Protein AF-A0A151S104-F1 (afdb_monomer)

Secondary structure (DSSP, 8-state):
-PPPTT----STT------S--TTSTTHHHHHHHHHHHHHHHTTPEEPSS-TTEEEEE-SS-EEEEEEETTEEEEEES-HHHHHHHHHHHHHHH-PPP--S-SEETTEEEEE-SSEEEEE-HHHHHHHHHHTT-TTSPPPSSSS-TT----TTSSPBPS-HHHHHHHHHHHHHHTTT-GGGHHHHHHHGGGSSS-BHHHHHHHHHHHHHHHH-TT-EEEEESS------------

Mean predicted aligned error: 7.53 Å

Radius of gyration: 24.06 Å; Cα contacts (8 Å, |Δi|>4): 252; chains: 1; bounding box: 68×44×60 Å

Foldseek 3Di:
DDDPPPDDDDDPPDDDDDPDDDPPDPCNLVVVLVVVVVLLVVLVWDQDPVDNQKTWDDDPPKIWIWGDDRLDIDIDMPDVVSVVVVVVSCCVVPVDDDPDDDQDDPQWGWDDDPWWIWIANLVLLCVLCVVVVNNPPAADQALADPVDDDDLPPAAWDPCLPVLVVLLVSVVVRCQFVVRCVVVSVVLVVCSVTDGPSSVVSSVNNSSNCSVPSRRGDMGTPDDPPDDDDDDDDD

InterPro domains:
  IPR013103 Reverse transcriptase, RNA-dependent DNA polymerase [PF07727] (11-144)
  IPR043502 DNA/RNA polymerase superfamily [SSF56672] (10-229)

Sequence (235 aa):
MALPQGLLTFKPNQVCLLKKTLYGLKQASRQWFNTISHALQVLGYSQSQADNTLYTKKTEKSFTTLLLYVDDVLLIGNDIFEINKVKQSLHAQFHIKDLGEAKFFLGLEITRSCKHIVVNQRKYSLKLLSDSGLLYCKAATTPMDNSVRLGATTSKPLSDINSYRRLIGRLLYLTTTRLDIAFVVNQLSQFLSAPTNQHQAAVHNVLRYIKGSPRCGLFYPSSNTHKLTTYNDSN

pLDDT: mean 89.62, std 10.07, range [40.28, 97.69]

Organism: Cajanus cajan (NCBI:txid3821)

Nearest PDB structures (foldseek):
  8xgc-assembly1_M  TM=3.136E-01  e=2.927E-01  Saccharomyces cerevisiae
  4cj2-assembly2_D  TM=4.143E-01  e=4.753E+00  Sulfolobus acidocaldarius
  3p0c-assembly3_A  TM=3.663E-01  e=3.378E+00  Homo sapiens

Solvent-accessible surface area (backbone atoms only — not comparable to full-atom values): 14422 Å² total; per-residue (Å²): 135,81,76,61,93,93,64,88,79,94,61,90,94,73,80,86,84,83,90,67,83,48,89,90,44,93,59,26,66,59,52,50,50,53,53,53,52,49,55,40,42,74,76,60,33,44,71,38,92,91,40,84,46,33,30,40,35,74,59,98,89,37,45,40,36,37,40,51,54,94,91,48,74,50,80,50,61,80,39,69,66,60,52,51,52,48,51,53,54,47,29,76,76,67,65,60,81,86,81,74,78,75,45,67,58,99,81,34,37,40,49,78,56,96,61,31,39,36,39,19,37,34,72,56,44,51,48,54,27,48,80,68,75,43,69,84,55,77,57,36,94,51,54,67,64,91,85,64,80,90,57,89,81,79,48,60,72,43,86,61,49,65,63,53,47,52,51,49,56,55,50,60,64,45,32,78,35,33,63,92,47,38,66,62,53,57,58,55,59,71,38,60,89,67,37,24,51,59,55,53,53,47,52,51,35,34,50,23,21,43,61,63,46,42,68,56,41,42,78,45,58,67,77,71,90,83,70,89,83,83,87,85,81,90,128

Structure (mmCIF, N/CA/C/O backbone):
data_AF-A0A151S104-F1
#
_entry.id   AF-A0A151S104-F1
#
loop_
_atom_site.group_PDB
_atom_site.id
_atom_site.type_symbol
_atom_site.label_atom_id
_atom_site.label_alt_id
_atom_site.label_comp_id
_atom_site.label_asym_id
_atom_site.label_entity_id
_atom_site.label_seq_id
_atom_site.pdbx_PDB_ins_code
_atom_site.Cartn_x
_atom_site.Cartn_y
_atom_site.Cartn_z
_atom_site.occupancy
_atom_site.B_iso_or_equiv
_atom_site.auth_seq_id
_atom_site.auth_comp_id
_atom_site.auth_asym_id
_atom_site.auth_atom_id
_atom_site.pdbx_PDB_model_num
ATOM 1 N N . MET A 1 1 ? -33.069 -13.537 -13.032 1.00 56.81 1 MET A N 1
ATOM 2 C CA . MET A 1 1 ? -32.563 -13.610 -11.643 1.00 56.81 1 MET A CA 1
ATOM 3 C C . MET A 1 1 ? -32.710 -15.046 -11.185 1.00 56.81 1 MET A C 1
ATOM 5 O O . MET A 1 1 ? -33.821 -15.552 -11.235 1.00 56.81 1 MET A O 1
ATOM 9 N N . ALA A 1 2 ? -31.614 -15.710 -10.829 1.00 59.91 2 ALA A N 1
ATOM 10 C CA . ALA A 1 2 ? -31.675 -17.027 -10.201 1.00 59.91 2 ALA A CA 1
ATOM 11 C C . ALA A 1 2 ? -31.915 -16.859 -8.693 1.00 59.91 2 ALA A C 1
ATOM 13 O O . ALA A 1 2 ? -31.495 -15.855 -8.112 1.00 59.91 2 ALA A O 1
ATOM 14 N N . LEU A 1 3 ? -32.607 -17.815 -8.076 1.00 65.31 3 LEU A N 1
ATOM 15 C CA . LEU A 1 3 ? -32.799 -17.830 -6.628 1.00 65.31 3 LEU A CA 1
ATOM 16 C C . LEU A 1 3 ? -31.445 -18.010 -5.918 1.00 65.31 3 LEU A C 1
ATOM 18 O O . LEU A 1 3 ? -30.593 -18.746 -6.424 1.00 65.31 3 LEU A O 1
ATOM 22 N N . PRO A 1 4 ? -31.229 -17.361 -4.759 1.00 67.94 4 PRO A N 1
ATOM 23 C CA . PRO A 1 4 ? -30.034 -17.582 -3.956 1.00 67.94 4 PRO A CA 1
ATOM 24 C C . PRO A 1 4 ? -29.871 -19.059 -3.587 1.00 67.94 4 PRO A C 1
ATOM 26 O O . PRO A 1 4 ? -30.850 -19.764 -3.330 1.00 67.94 4 PRO A O 1
ATOM 29 N N . GLN A 1 5 ? -28.623 -19.518 -3.520 1.00 66.00 5 GLN A N 1
ATOM 30 C CA . GLN A 1 5 ? -28.293 -20.876 -3.092 1.00 66.00 5 GLN A CA 1
ATOM 31 C C . GLN A 1 5 ? -28.880 -21.139 -1.692 1.00 66.00 5 GLN A C 1
ATOM 33 O O . GLN A 1 5 ? -28.686 -20.339 -0.779 1.00 66.00 5 GLN A O 1
ATOM 38 N N . GLY A 1 6 ? -29.636 -22.232 -1.538 1.00 69.62 6 GLY A N 1
ATOM 39 C CA . GLY A 1 6 ? -30.334 -22.583 -0.290 1.00 69.62 6 GLY A CA 1
ATOM 40 C C . GLY A 1 6 ? -31.821 -22.200 -0.227 1.00 69.62 6 GLY A C 1
ATOM 41 O O . GLY A 1 6 ? -32.512 -22.644 0.685 1.00 69.62 6 GLY A O 1
ATOM 42 N N . LEU A 1 7 ? -32.349 -21.442 -1.197 1.00 70.56 7 LEU A N 1
ATOM 43 C CA . LEU A 1 7 ? -33.787 -21.170 -1.327 1.00 70.56 7 LEU A CA 1
ATOM 44 C C . LEU A 1 7 ? -34.446 -22.173 -2.285 1.00 70.56 7 LEU A C 1
ATOM 46 O O . LEU A 1 7 ? -34.356 -22.043 -3.504 1.00 70.56 7 LEU A O 1
ATOM 50 N N . LEU A 1 8 ? -35.151 -23.159 -1.728 1.00 68.44 8 LEU A N 1
ATOM 51 C CA . LEU A 1 8 ? -36.047 -24.044 -2.475 1.00 68.44 8 LEU A CA 1
ATOM 52 C C . LEU A 1 8 ? -37.427 -23.377 -2.544 1.00 68.44 8 LEU A C 1
ATOM 54 O O . LEU A 1 8 ? -38.142 -23.350 -1.545 1.00 68.44 8 LEU A O 1
ATOM 58 N N . THR A 1 9 ? -37.822 -22.815 -3.688 1.00 65.38 9 THR A N 1
ATOM 59 C CA . THR A 1 9 ? -39.224 -22.401 -3.883 1.00 65.38 9 THR A CA 1
ATOM 60 C C . THR A 1 9 ? -39.888 -23.250 -4.957 1.00 65.38 9 THR A C 1
ATOM 62 O O . THR A 1 9 ? -39.352 -23.467 -6.038 1.00 65.38 9 THR A O 1
ATOM 65 N N . PHE A 1 10 ? -41.057 -23.774 -4.586 1.00 64.19 10 PHE A N 1
ATOM 66 C CA . PHE A 1 10 ? -41.766 -24.886 -5.222 1.00 64.19 10 PHE A CA 1
ATOM 67 C C . PHE A 1 10 ? -42.992 -24.442 -6.045 1.00 64.19 10 PHE A C 1
ATOM 69 O O . PHE A 1 10 ? -43.861 -25.262 -6.334 1.00 64.19 10 PHE A O 1
ATOM 76 N N . LYS A 1 11 ? -43.125 -23.155 -6.406 1.00 70.88 11 LYS A N 1
ATOM 77 C CA . LYS A 1 11 ? -44.285 -22.664 -7.177 1.00 70.88 11 LYS A CA 1
ATOM 78 C C . LYS A 1 11 ? -43.875 -21.719 -8.316 1.00 70.88 11 LYS A C 1
ATOM 80 O O . LYS A 1 11 ? -43.095 -20.797 -8.070 1.00 70.88 11 LYS A O 1
ATOM 85 N N . PRO A 1 12 ? -44.402 -21.910 -9.541 1.00 75.50 12 PRO A N 1
ATOM 86 C CA . PRO A 1 12 ? -44.146 -21.005 -10.660 1.00 75.50 12 PRO A CA 1
ATOM 87 C C . PRO A 1 12 ? -44.701 -19.595 -10.381 1.00 75.50 12 PRO A C 1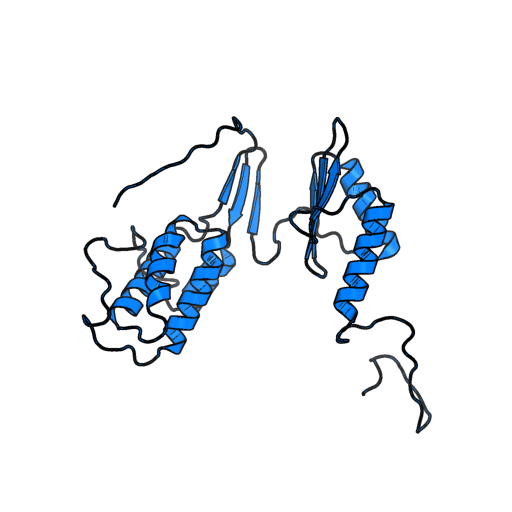
ATOM 89 O O . PRO A 1 12 ? -45.669 -19.439 -9.638 1.00 75.50 12 PRO A O 1
ATOM 92 N N . ASN A 1 13 ? -44.087 -18.573 -10.990 1.00 79.62 13 ASN A N 1
ATOM 93 C CA . ASN A 1 13 ? -44.473 -17.150 -10.913 1.00 79.62 13 ASN A CA 1
ATOM 94 C C . ASN A 1 13 ? -44.338 -16.459 -9.541 1.00 79.62 13 ASN A C 1
ATOM 96 O O . ASN A 1 13 ? -45.017 -15.468 -9.277 1.00 79.62 13 ASN A O 1
ATOM 100 N N . GLN A 1 14 ? -43.441 -16.923 -8.671 1.00 76.75 14 GLN A N 1
ATOM 101 C CA . GLN A 1 14 ? -43.095 -16.190 -7.450 1.00 76.75 14 GLN A CA 1
ATOM 102 C C . GLN A 1 14 ? -41.905 -15.248 -7.662 1.00 76.75 14 GLN A C 1
ATOM 104 O O . GLN A 1 14 ? -40.976 -15.546 -8.411 1.00 76.75 14 GLN A O 1
ATOM 109 N N . VAL A 1 15 ? -41.919 -14.117 -6.956 1.00 75.94 15 VAL A N 1
ATOM 110 C CA . VAL A 1 15 ? -40.796 -13.175 -6.872 1.00 75.94 15 VAL A CA 1
ATOM 111 C C . VAL A 1 15 ? -40.424 -12.956 -5.409 1.00 75.94 15 VAL A C 1
ATOM 113 O O . VAL A 1 15 ? -41.294 -12.869 -4.542 1.00 75.94 15 VAL A O 1
ATOM 116 N N . CYS A 1 16 ? -39.128 -12.873 -5.111 1.00 77.12 16 CYS A N 1
ATOM 117 C CA . CYS A 1 16 ? -38.655 -12.591 -3.758 1.00 77.12 16 CYS A CA 1
ATOM 118 C C . CYS A 1 16 ? -38.569 -11.078 -3.530 1.00 77.12 16 CYS A C 1
ATOM 120 O O . CYS A 1 16 ? -37.846 -10.381 -4.242 1.00 77.12 16 CYS A O 1
ATOM 122 N N . LEU A 1 17 ? -39.256 -10.573 -2.501 1.00 81.75 17 LEU A N 1
ATOM 123 C CA . LEU A 1 17 ? -39.067 -9.200 -2.040 1.00 81.75 17 LEU A CA 1
ATOM 124 C C . LEU A 1 17 ? -37.792 -9.111 -1.206 1.00 81.75 17 LEU A C 1
ATOM 126 O O . LEU A 1 17 ? -37.676 -9.726 -0.143 1.00 81.75 17 LEU A O 1
ATOM 130 N N . LEU A 1 18 ? -36.860 -8.285 -1.658 1.00 82.69 18 LEU A N 1
ATOM 131 C CA . LEU A 1 18 ? -35.619 -8.077 -0.947 1.00 82.69 18 LEU A CA 1
ATOM 132 C C . LEU A 1 18 ? -35.804 -7.136 0.252 1.00 82.69 18 LEU A C 1
ATOM 134 O O . LEU A 1 18 ? -36.106 -5.959 0.078 1.00 82.69 18 LEU A O 1
ATOM 138 N N . LYS A 1 19 ? -35.606 -7.649 1.474 1.00 85.25 19 LYS A N 1
ATOM 139 C CA . LYS A 1 19 ? -35.753 -6.872 2.723 1.00 85.25 19 LYS A CA 1
ATOM 140 C C . LYS A 1 19 ? -34.467 -6.189 3.199 1.00 85.25 19 LYS A C 1
ATOM 142 O O . LYS A 1 19 ? -34.543 -5.208 3.930 1.00 85.25 19 LYS A O 1
ATOM 147 N N . LYS A 1 20 ? -33.299 -6.710 2.815 1.00 81.94 20 LYS A N 1
ATOM 148 C CA . LYS A 1 20 ? -31.972 -6.174 3.156 1.00 81.94 20 LYS A CA 1
ATOM 149 C C . LYS A 1 20 ? -31.083 -6.192 1.923 1.00 81.94 20 LYS A C 1
ATOM 151 O O . LYS A 1 20 ? -31.252 -7.042 1.056 1.00 81.94 20 LYS A O 1
ATOM 156 N N . THR A 1 21 ? -30.136 -5.269 1.844 1.00 83.88 21 THR A N 1
ATOM 157 C CA . THR A 1 21 ? -29.188 -5.198 0.731 1.00 83.88 21 THR A CA 1
ATOM 158 C C . THR A 1 21 ? -28.349 -6.473 0.650 1.00 83.88 21 THR A C 1
ATOM 160 O O . THR A 1 21 ? -27.852 -6.952 1.665 1.00 83.88 21 THR A O 1
ATOM 163 N N . LEU A 1 22 ? -28.190 -7.015 -0.557 1.00 83.38 22 LEU A N 1
ATOM 164 C CA . LEU A 1 22 ? -27.356 -8.184 -0.839 1.00 83.38 22 LEU A CA 1
ATOM 165 C C . LEU A 1 22 ? -26.128 -7.784 -1.642 1.00 83.38 22 LEU A C 1
ATOM 167 O O . LEU A 1 22 ? -26.144 -6.783 -2.362 1.00 83.38 22 LEU A O 1
ATOM 171 N N . TYR A 1 23 ? -25.093 -8.614 -1.561 1.00 79.12 23 TYR A N 1
ATOM 172 C CA . TYR A 1 23 ? -23.908 -8.475 -2.393 1.00 79.12 23 TYR A CA 1
ATOM 173 C C . TYR A 1 23 ? -24.270 -8.451 -3.888 1.00 79.12 23 TYR A C 1
ATOM 175 O O . TYR A 1 23 ? -25.207 -9.119 -4.327 1.00 79.12 23 TYR A O 1
ATOM 183 N N . GLY A 1 24 ? -23.537 -7.658 -4.670 1.00 83.19 24 GLY A N 1
ATOM 184 C CA . GLY A 1 24 ? -23.759 -7.500 -6.112 1.00 83.19 24 GLY A CA 1
ATOM 185 C C . GLY A 1 24 ? -24.810 -6.456 -6.503 1.00 83.19 24 GLY A C 1
ATOM 186 O O . GLY A 1 24 ? -24.884 -6.081 -7.672 1.00 83.19 24 GLY A O 1
ATOM 187 N N . LEU A 1 25 ? -25.590 -5.918 -5.558 1.00 87.62 25 LEU A N 1
ATOM 188 C CA . LEU A 1 25 ? -26.435 -4.758 -5.845 1.00 87.62 25 LEU A CA 1
ATOM 189 C C . LEU A 1 25 ? -25.595 -3.483 -5.913 1.00 87.62 25 LEU A C 1
ATOM 191 O O . LEU A 1 25 ? -24.719 -3.263 -5.077 1.00 87.62 25 LEU A O 1
ATOM 195 N N . LYS A 1 26 ? -25.944 -2.582 -6.837 1.00 86.81 26 LYS A N 1
ATOM 196 C CA . LYS A 1 26 ? -25.277 -1.279 -7.006 1.00 86.81 26 LYS A CA 1
ATOM 197 C C . LYS A 1 26 ? -25.211 -0.470 -5.702 1.00 86.81 26 LYS A C 1
ATOM 199 O O . LYS A 1 26 ? -24.244 0.245 -5.468 1.00 86.81 26 LYS A O 1
ATOM 204 N N . GLN A 1 27 ? -26.233 -0.576 -4.857 1.00 88.50 27 GLN A N 1
ATOM 205 C CA . GLN A 1 27 ? -26.338 0.141 -3.586 1.00 88.50 27 GLN A CA 1
ATOM 206 C C . GLN A 1 27 ? -25.737 -0.604 -2.383 1.00 88.50 27 GLN A C 1
ATOM 208 O O . GLN A 1 27 ? -25.682 -0.029 -1.298 1.00 88.50 27 GLN A O 1
ATOM 213 N N . ALA A 1 28 ? -25.309 -1.862 -2.538 1.00 89.94 28 ALA A N 1
ATOM 214 C CA . ALA A 1 28 ? -24.881 -2.707 -1.422 1.00 89.94 28 ALA A CA 1
ATOM 215 C C . ALA A 1 28 ? -23.693 -2.125 -0.661 1.00 89.94 28 ALA A C 1
ATOM 217 O O . ALA A 1 28 ? -23.769 -1.972 0.554 1.00 89.94 28 ALA A O 1
ATOM 218 N N . SER A 1 29 ? -22.644 -1.729 -1.380 1.00 89.25 29 SER A N 1
ATOM 219 C CA . SER A 1 29 ? -21.432 -1.151 -0.795 1.00 89.25 29 SER A CA 1
ATOM 220 C C . SER A 1 29 ? -21.717 0.139 -0.026 1.00 89.25 29 SER A C 1
ATOM 222 O O . SER A 1 29 ? -21.219 0.323 1.079 1.00 89.25 29 SER A O 1
ATOM 224 N N . ARG A 1 30 ? -22.575 1.011 -0.570 1.00 91.00 30 ARG A N 1
ATOM 225 C CA . ARG A 1 30 ? -22.975 2.258 0.097 1.00 91.00 30 ARG A CA 1
ATOM 226 C C . ARG A 1 30 ? -23.775 1.993 1.367 1.00 91.00 30 ARG A C 1
ATOM 228 O O . ARG A 1 30 ? -23.552 2.658 2.371 1.00 91.00 30 ARG A O 1
ATOM 235 N N . GLN A 1 31 ? -24.710 1.044 1.324 1.00 92.19 31 GLN A N 1
ATOM 236 C CA . GLN A 1 31 ? -25.490 0.688 2.507 1.00 92.19 31 GLN A CA 1
ATOM 237 C C . GLN A 1 31 ? -24.614 0.039 3.575 1.00 92.19 31 GLN A C 1
ATOM 239 O O . GLN A 1 31 ? -24.753 0.377 4.746 1.00 92.19 31 GLN A O 1
ATOM 244 N N . TRP A 1 32 ? -23.678 -0.825 3.178 1.00 91.94 32 TRP A N 1
ATOM 245 C CA . TRP A 1 32 ? -22.685 -1.387 4.088 1.00 91.94 32 TRP A CA 1
ATOM 246 C C . TRP A 1 32 ? -21.870 -0.285 4.762 1.00 91.94 32 TRP A C 1
ATOM 248 O O . TRP A 1 32 ? -21.884 -0.200 5.987 1.00 91.94 32 TRP A O 1
ATOM 258 N N . PHE A 1 33 ? -21.271 0.612 3.971 1.00 93.19 33 PHE A N 1
ATOM 259 C CA . PHE A 1 33 ? -20.505 1.749 4.474 1.00 93.19 33 PHE A CA 1
ATOM 260 C C . PHE A 1 33 ? -21.320 2.580 5.470 1.00 93.19 33 PHE A C 1
ATOM 262 O O . PHE A 1 33 ? -20.914 2.723 6.614 1.00 93.19 33 PHE A O 1
ATOM 269 N N . ASN A 1 34 ? -22.522 3.030 5.100 1.00 93.38 34 ASN A N 1
ATOM 270 C CA . ASN A 1 34 ? -23.380 3.801 6.005 1.00 93.38 34 ASN A CA 1
ATOM 271 C C . ASN A 1 34 ? -23.688 3.053 7.315 1.00 93.38 34 ASN A C 1
ATOM 273 O O . ASN A 1 34 ? -23.711 3.665 8.381 1.00 93.38 34 ASN A O 1
ATOM 277 N N . THR A 1 35 ? -23.921 1.739 7.238 1.00 94.12 35 THR A N 1
ATOM 278 C CA . THR A 1 35 ? -24.244 0.903 8.404 1.00 94.12 35 THR A CA 1
ATOM 279 C C . THR A 1 35 ? -23.069 0.840 9.378 1.00 94.12 35 THR A C 1
ATOM 281 O O . THR A 1 35 ? -23.241 1.110 10.567 1.00 94.12 35 THR A O 1
ATOM 284 N N . ILE A 1 36 ? -21.867 0.521 8.889 1.00 94.69 36 ILE A N 1
ATOM 285 C CA . ILE A 1 36 ? -20.677 0.430 9.742 1.00 94.69 36 ILE A CA 1
ATOM 286 C C . ILE A 1 36 ? -20.234 1.811 10.234 1.00 94.69 36 ILE A C 1
ATOM 288 O O . ILE A 1 36 ? -19.903 1.958 11.408 1.00 94.69 36 ILE A O 1
ATOM 292 N N . SER A 1 37 ? -20.319 2.848 9.397 1.00 95.06 37 SER A N 1
ATOM 293 C CA . SER A 1 37 ? -20.049 4.234 9.786 1.00 95.06 37 SER A CA 1
ATOM 294 C C . SER A 1 37 ? -20.940 4.677 10.941 1.00 95.06 37 SER A C 1
ATOM 296 O O . SER A 1 37 ? -20.448 5.262 11.904 1.00 95.06 37 SER A O 1
ATOM 298 N N . HIS A 1 38 ? -22.237 4.365 10.881 1.00 95.31 38 HIS A N 1
ATOM 299 C CA . HIS A 1 38 ? -23.165 4.679 11.962 1.00 95.31 38 HIS A CA 1
ATOM 300 C C . HIS A 1 38 ? -22.810 3.931 13.253 1.00 95.31 38 HIS A C 1
ATOM 302 O O . HIS A 1 38 ? -22.754 4.541 14.319 1.00 95.31 38 HIS A O 1
ATOM 308 N N . ALA A 1 39 ? -22.489 2.636 13.169 1.00 95.75 39 ALA A N 1
ATOM 309 C CA . ALA A 1 39 ? -22.048 1.862 14.330 1.00 95.75 39 ALA A CA 1
ATOM 310 C C . ALA A 1 39 ? -20.785 2.455 14.982 1.00 95.75 39 ALA A C 1
ATOM 312 O O . ALA A 1 39 ? -20.702 2.546 16.206 1.00 95.75 39 ALA A O 1
ATOM 313 N N . LEU A 1 40 ? -19.821 2.917 14.180 1.00 96.12 40 LEU A N 1
ATOM 314 C CA . LEU A 1 40 ? -18.610 3.576 14.676 1.00 96.12 40 LEU A CA 1
ATOM 315 C C . LEU A 1 40 ? -18.912 4.919 15.352 1.00 96.12 40 LEU A C 1
ATOM 317 O O . LEU A 1 40 ? -18.366 5.197 16.421 1.00 96.12 40 LEU A O 1
ATOM 321 N N . GLN A 1 41 ? -19.815 5.720 14.785 1.00 95.50 41 GLN A N 1
ATOM 322 C CA . GLN A 1 41 ? -20.265 6.973 15.397 1.00 95.50 41 GLN A CA 1
ATOM 323 C C . GLN A 1 41 ? -20.931 6.733 16.757 1.00 95.50 41 GLN A C 1
ATOM 325 O O . GLN A 1 41 ? -20.617 7.427 17.721 1.00 95.50 41 GLN A O 1
ATOM 330 N N . VAL A 1 42 ? -21.775 5.702 16.870 1.00 95.88 42 VAL A N 1
ATOM 331 C CA . VAL A 1 42 ? -22.388 5.289 18.147 1.00 95.88 42 VAL A CA 1
ATOM 332 C C . VAL A 1 42 ? -21.329 4.861 19.172 1.00 95.88 42 VAL A C 1
ATOM 334 O O . VAL A 1 42 ? -21.475 5.131 20.362 1.00 95.88 42 VAL A O 1
ATOM 337 N N . LEU A 1 43 ? -20.221 4.257 18.731 1.00 94.81 43 LEU A N 1
ATOM 338 C CA . LEU A 1 43 ? -19.074 3.915 19.585 1.00 94.81 43 LEU A CA 1
ATOM 339 C C . LEU A 1 43 ? -18.196 5.128 19.964 1.00 94.81 43 LEU A C 1
ATOM 341 O O . LEU A 1 43 ? -17.212 4.975 20.702 1.00 94.81 43 LEU A O 1
ATOM 345 N N . GLY A 1 44 ? -18.546 6.327 19.493 1.00 95.69 44 GLY A N 1
ATOM 346 C CA . GLY A 1 44 ? -17.851 7.580 19.780 1.00 95.69 44 GLY A CA 1
ATOM 347 C C . GLY A 1 44 ? -16.658 7.854 18.867 1.00 95.69 44 GLY A C 1
ATOM 348 O O . GLY A 1 44 ? -15.763 8.598 19.262 1.00 95.69 44 GLY A O 1
ATOM 349 N N . TYR A 1 45 ? -16.600 7.237 17.684 1.00 96.81 45 TYR A N 1
ATOM 350 C CA . TYR A 1 45 ? -15.610 7.579 16.664 1.00 96.81 45 TYR A CA 1
ATOM 351 C C . TYR A 1 45 ? -16.102 8.726 15.784 1.00 96.81 45 TYR A C 1
ATOM 353 O O . TYR A 1 45 ? -17.234 8.728 15.301 1.00 96.81 45 TYR A O 1
ATOM 361 N N . SER A 1 46 ? -15.198 9.653 15.494 1.00 96.56 46 SER A N 1
ATOM 362 C CA . SER A 1 46 ? -15.425 10.762 14.576 1.00 96.56 46 SER A CA 1
ATOM 363 C C . SER A 1 46 ? -14.791 10.462 13.226 1.00 96.56 46 SER A C 1
ATOM 365 O O . SER A 1 46 ? -13.616 10.091 13.149 1.00 96.56 46 SER A O 1
ATOM 367 N N . GLN A 1 47 ? -15.563 10.642 12.157 1.00 96.56 47 GLN A N 1
ATOM 368 C CA . GLN A 1 47 ? -15.063 10.542 10.789 1.00 96.56 47 GLN A CA 1
ATOM 369 C C . GLN A 1 47 ? -14.092 11.695 10.498 1.00 96.56 47 GLN A C 1
ATOM 371 O O . GLN A 1 47 ? -14.357 12.845 10.857 1.00 96.56 47 GLN A O 1
ATOM 376 N N . SER A 1 48 ? -12.964 11.389 9.864 1.00 95.00 48 SER A N 1
ATOM 377 C CA . SER A 1 48 ? -11.981 12.383 9.441 1.00 95.00 48 SER A CA 1
ATOM 378 C C . SER A 1 48 ? -12.516 13.215 8.276 1.00 95.00 48 SER A C 1
ATOM 380 O O . SER A 1 48 ? -13.149 12.693 7.365 1.00 95.00 48 SER A O 1
ATOM 382 N N . GLN A 1 49 ? -12.204 14.513 8.278 1.00 92.25 49 GLN A N 1
ATOM 383 C CA . GLN A 1 49 ? -12.528 15.420 7.169 1.00 92.25 49 GLN A CA 1
ATOM 384 C C . GLN A 1 49 ? -11.588 15.239 5.969 1.00 92.25 49 GLN A C 1
ATOM 386 O O . GLN A 1 49 ? -11.942 15.574 4.844 1.00 92.25 49 GLN A O 1
ATOM 391 N N . ALA A 1 50 ? -10.380 14.721 6.209 1.00 92.75 50 ALA A N 1
ATOM 392 C CA . ALA A 1 50 ? -9.392 14.490 5.159 1.00 92.75 50 ALA A CA 1
ATOM 393 C C . ALA A 1 50 ? -9.616 13.159 4.423 1.00 92.75 50 ALA A C 1
ATOM 395 O O . ALA A 1 50 ? -9.204 13.016 3.276 1.00 92.75 50 ALA A O 1
ATOM 396 N N . ASP A 1 51 ? -10.250 12.188 5.086 1.00 92.44 51 ASP A N 1
ATOM 397 C CA . ASP A 1 51 ? -10.515 10.865 4.527 1.00 92.44 51 ASP A CA 1
ATOM 398 C C . ASP A 1 51 ? -11.791 10.277 5.142 1.00 92.44 51 ASP A C 1
ATOM 400 O O . ASP A 1 51 ? -11.838 9.946 6.327 1.00 92.44 51 ASP A O 1
ATOM 404 N N . ASN A 1 52 ? -12.819 10.098 4.313 1.00 92.50 52 ASN A N 1
ATOM 405 C CA . ASN A 1 52 ? -14.117 9.573 4.738 1.00 92.50 52 ASN A CA 1
ATOM 406 C C . ASN A 1 52 ? -14.050 8.121 5.241 1.00 92.50 52 ASN A C 1
ATOM 408 O O . ASN A 1 52 ? -14.979 7.655 5.896 1.00 92.50 52 ASN A O 1
ATOM 412 N N . THR A 1 53 ? -12.988 7.385 4.935 1.00 94.44 53 THR A N 1
ATOM 413 C CA . THR A 1 53 ? -12.789 6.012 5.409 1.00 94.44 53 THR A CA 1
ATOM 414 C C . THR A 1 53 ? -12.042 5.928 6.735 1.00 94.44 53 THR A C 1
ATOM 416 O O . THR A 1 53 ? -11.960 4.854 7.337 1.00 94.44 53 THR A O 1
ATOM 419 N N . LEU A 1 54 ? -11.515 7.056 7.209 1.00 96.75 54 LEU A N 1
ATOM 420 C CA . LEU A 1 54 ? -10.736 7.150 8.428 1.00 96.75 54 LEU A CA 1
ATOM 421 C C . LEU A 1 54 ? -11.613 7.635 9.583 1.00 96.75 54 LEU A C 1
ATOM 423 O O . LEU A 1 54 ? -12.226 8.700 9.530 1.00 96.75 54 LEU A O 1
ATOM 427 N N . TYR A 1 55 ? -11.610 6.874 10.666 1.00 97.50 55 TYR A N 1
ATOM 428 C CA . TYR A 1 55 ? -12.327 7.167 11.896 1.00 97.50 55 TYR A CA 1
ATOM 429 C C . TYR A 1 55 ? -11.336 7.296 13.038 1.00 97.50 55 TYR A C 1
ATOM 431 O O . TYR A 1 55 ? -10.444 6.466 13.194 1.00 97.50 55 TYR A O 1
ATOM 439 N N . THR A 1 56 ? -11.502 8.319 13.866 1.00 97.06 56 THR A N 1
ATOM 440 C CA . THR A 1 56 ? -10.603 8.590 14.987 1.00 97.06 56 THR A CA 1
ATOM 441 C C . THR A 1 56 ? -11.389 8.759 16.275 1.00 97.06 56 THR A C 1
ATOM 443 O O . THR A 1 56 ? -12.491 9.305 16.288 1.00 97.06 56 THR A O 1
ATOM 446 N N . LYS A 1 57 ? -10.808 8.292 17.373 1.00 95.88 57 LYS A N 1
ATOM 447 C CA . LYS A 1 57 ? -11.303 8.496 18.725 1.00 95.88 57 LYS A CA 1
ATOM 448 C C . LYS A 1 57 ? -10.121 8.862 19.602 1.00 95.88 57 LYS A C 1
ATOM 450 O O . LYS A 1 57 ? -9.156 8.105 19.719 1.00 95.88 57 LYS A O 1
ATOM 455 N N . LYS A 1 58 ? -10.184 10.057 20.178 1.00 95.19 58 LYS A N 1
ATOM 456 C CA . LYS A 1 58 ? -9.103 10.640 20.965 1.00 95.19 58 LYS A CA 1
ATOM 457 C C . LYS A 1 58 ? -9.612 10.992 22.354 1.00 95.19 58 LYS A C 1
ATOM 459 O O . LYS A 1 58 ? -10.670 11.594 22.496 1.00 95.19 58 LYS A O 1
ATOM 464 N N . THR A 1 59 ? -8.822 10.646 23.354 1.00 91.56 59 THR A N 1
ATOM 465 C CA . THR A 1 59 ? -8.913 11.158 24.720 1.00 91.56 59 THR A CA 1
ATOM 466 C C . THR A 1 59 ? -7.603 11.877 25.055 1.00 91.56 59 THR A C 1
ATOM 468 O O . THR A 1 59 ? -6.705 11.974 24.216 1.00 91.56 59 THR A O 1
ATOM 471 N N . GLU A 1 60 ? -7.460 12.391 26.274 1.00 90.81 60 GLU A N 1
ATOM 472 C CA . GLU A 1 60 ? -6.205 13.018 26.710 1.00 90.81 60 GLU A CA 1
ATOM 473 C C . GLU A 1 60 ? -5.011 12.051 26.679 1.00 90.81 60 GLU A C 1
ATOM 475 O O . GLU A 1 60 ? -3.888 12.470 26.406 1.00 90.81 60 GLU A O 1
ATOM 480 N N . LYS A 1 61 ? -5.248 10.756 26.937 1.00 92.00 61 LYS A N 1
ATOM 481 C CA . LYS A 1 61 ? -4.192 9.734 27.072 1.00 92.00 61 LYS A CA 1
ATOM 482 C C . LYS A 1 61 ? -4.213 8.677 25.972 1.00 92.00 61 LYS A C 1
ATOM 484 O O . LYS A 1 61 ? -3.194 8.029 25.729 1.00 92.00 61 LYS A O 1
ATOM 489 N N . SER A 1 62 ? -5.352 8.488 25.312 1.00 94.62 62 SER A N 1
ATOM 490 C CA . SER A 1 62 ? -5.527 7.461 24.290 1.00 94.62 62 SER A CA 1
ATOM 491 C C . SER A 1 62 ? -5.890 8.040 22.933 1.00 94.62 62 SER A C 1
ATOM 493 O O . SER A 1 62 ? -6.596 9.038 22.798 1.00 94.62 62 SER A O 1
ATOM 495 N N . PHE A 1 63 ? -5.395 7.379 21.903 1.00 95.25 63 PHE A N 1
ATOM 496 C CA . PHE A 1 63 ? -5.723 7.637 20.521 1.00 95.25 63 PHE A CA 1
ATOM 497 C C . PHE A 1 63 ? -5.933 6.296 19.835 1.00 95.25 63 PHE A C 1
ATOM 499 O O . PHE A 1 63 ? -5.031 5.456 19.806 1.00 95.25 63 PHE A O 1
ATOM 506 N N . THR A 1 64 ? -7.125 6.115 19.279 1.00 96.81 64 THR A N 1
ATOM 507 C CA . THR A 1 64 ? -7.458 4.971 18.438 1.00 96.81 64 THR A CA 1
ATOM 508 C C . THR A 1 64 ? -7.981 5.471 17.103 1.00 96.81 64 THR A C 1
ATOM 510 O O . THR A 1 64 ? -8.739 6.433 17.011 1.00 96.81 64 THR A O 1
ATOM 513 N N . THR A 1 65 ? -7.537 4.817 16.049 1.00 96.44 65 THR A N 1
ATOM 514 C CA . THR A 1 65 ? -7.866 5.080 14.662 1.00 96.44 65 THR A CA 1
ATOM 515 C C . THR A 1 65 ? -8.306 3.781 14.016 1.00 96.44 65 THR A C 1
ATOM 517 O O . THR A 1 65 ? -7.708 2.725 14.229 1.00 96.44 65 THR A O 1
ATOM 520 N N . LEU A 1 66 ? -9.348 3.877 13.207 1.00 96.19 66 LEU A N 1
ATOM 521 C CA . LEU A 1 66 ? -9.879 2.802 12.397 1.00 96.19 66 LEU A CA 1
ATOM 522 C C . LEU A 1 66 ? -9.906 3.275 10.946 1.00 96.19 66 LEU A C 1
ATOM 524 O O . LEU A 1 66 ? -10.522 4.290 10.635 1.00 96.19 66 LEU A O 1
ATOM 528 N N . LEU A 1 67 ? -9.243 2.535 10.065 1.00 95.94 67 LEU A N 1
ATOM 529 C CA . LEU A 1 67 ? -9.305 2.737 8.622 1.00 95.94 67 LEU A CA 1
ATOM 530 C C . LEU A 1 67 ? -10.166 1.634 8.004 1.00 95.94 67 LEU A C 1
ATOM 532 O O . LEU A 1 67 ? -9.892 0.449 8.204 1.00 95.94 67 LEU A O 1
ATOM 536 N N . LEU A 1 68 ? -11.208 2.029 7.278 1.00 94.38 68 LEU A N 1
ATOM 537 C CA . LEU A 1 68 ? -12.198 1.132 6.688 1.00 94.38 68 LEU A CA 1
ATOM 538 C C . LEU A 1 68 ? -12.052 1.082 5.166 1.00 94.38 68 LEU A C 1
ATOM 540 O O . LEU A 1 68 ? -12.373 2.041 4.477 1.00 94.38 68 LEU A O 1
ATOM 544 N N . TYR A 1 69 ? -11.672 -0.059 4.608 1.00 92.06 69 TYR A N 1
ATOM 545 C CA . TYR A 1 69 ? -11.645 -0.249 3.163 1.00 92.06 69 TYR A CA 1
ATOM 546 C C . TYR A 1 69 ? -12.588 -1.370 2.746 1.00 92.06 69 TYR A C 1
ATOM 548 O O . TYR A 1 69 ? -12.233 -2.545 2.778 1.00 92.06 69 TYR A O 1
ATOM 556 N N . VAL A 1 70 ? -13.793 -0.992 2.315 1.00 87.75 70 VAL A N 1
ATOM 557 C CA . VAL A 1 70 ? -14.863 -1.936 1.960 1.00 87.75 70 VAL A CA 1
ATOM 558 C C . VAL A 1 70 ? -15.136 -2.890 3.134 1.00 87.75 70 VAL A C 1
ATOM 560 O O . VAL A 1 70 ? -15.754 -2.466 4.110 1.00 87.75 70 VAL A O 1
ATOM 563 N N . ASP A 1 71 ? -14.656 -4.131 3.064 1.00 87.75 71 ASP A N 1
ATOM 564 C CA . ASP A 1 71 ? -14.856 -5.166 4.082 1.00 87.75 71 ASP A CA 1
ATOM 565 C C . ASP A 1 71 ? -13.637 -5.315 5.016 1.00 87.75 71 ASP A C 1
ATOM 567 O O . ASP A 1 71 ? -13.735 -5.942 6.071 1.00 87.75 71 ASP A O 1
ATOM 571 N N . ASP A 1 72 ? -12.496 -4.716 4.660 1.00 92.06 72 ASP A N 1
ATOM 572 C CA . ASP A 1 72 ? -11.262 -4.767 5.439 1.00 92.06 72 ASP A CA 1
ATOM 573 C C . ASP A 1 72 ? -11.188 -3.597 6.428 1.00 92.06 72 ASP A C 1
ATOM 575 O O . ASP A 1 72 ? -11.385 -2.432 6.075 1.00 92.06 72 ASP A O 1
ATOM 579 N N . VAL A 1 73 ? -10.839 -3.897 7.680 1.00 94.12 73 VAL A N 1
ATOM 580 C CA . VAL A 1 73 ? -10.717 -2.904 8.755 1.00 94.12 73 VAL A CA 1
ATOM 581 C C . VAL A 1 73 ? -9.321 -2.964 9.363 1.00 94.12 73 VAL A C 1
ATOM 583 O O . VAL A 1 73 ? -8.892 -4.010 9.849 1.00 94.12 73 VAL A O 1
ATOM 586 N N . LEU A 1 74 ? -8.623 -1.829 9.393 1.00 95.69 74 LEU A N 1
ATOM 587 C CA . LEU A 1 74 ? -7.342 -1.679 10.077 1.00 95.69 74 LEU A CA 1
ATOM 588 C C . LEU A 1 74 ? -7.509 -0.824 11.333 1.00 95.69 74 LEU A C 1
ATOM 590 O O . LEU A 1 74 ? -7.823 0.360 11.256 1.00 95.69 74 LEU A O 1
ATOM 594 N N . LEU A 1 75 ? -7.250 -1.429 12.491 1.00 95.50 75 LEU A N 1
ATOM 595 C CA . LEU A 1 75 ? -7.260 -0.767 13.794 1.00 95.50 75 LEU A CA 1
ATOM 596 C C . LEU A 1 75 ? -5.838 -0.419 14.244 1.00 95.50 75 LEU A C 1
ATOM 598 O O . LEU A 1 75 ? -4.934 -1.259 14.218 1.00 95.50 75 LEU A O 1
ATOM 602 N N . ILE A 1 76 ? -5.645 0.823 14.680 1.00 94.25 76 ILE A N 1
ATOM 603 C CA . ILE A 1 76 ? -4.366 1.368 15.139 1.00 94.25 76 ILE A CA 1
ATOM 604 C C . ILE A 1 76 ? -4.630 2.200 16.387 1.00 94.25 76 ILE A C 1
ATOM 606 O O . ILE A 1 76 ? -5.477 3.081 16.369 1.00 94.25 76 ILE A O 1
ATOM 610 N N . GLY A 1 77 ? -3.889 1.980 17.464 1.00 93.88 77 GLY A N 1
ATOM 611 C CA . GLY A 1 77 ? -4.018 2.815 18.650 1.00 93.88 77 GLY A CA 1
ATOM 612 C C . GLY A 1 77 ? -2.998 2.471 19.717 1.00 93.88 77 GLY A C 1
ATOM 613 O O . GLY A 1 77 ? -2.284 1.474 19.601 1.00 93.88 77 GLY A O 1
ATOM 614 N N . ASN A 1 78 ? -2.931 3.313 20.744 1.00 93.31 78 ASN A N 1
ATOM 615 C CA . ASN A 1 78 ? -2.078 3.108 21.917 1.00 93.31 78 ASN A CA 1
ATOM 616 C C . ASN A 1 78 ? -2.828 2.491 23.115 1.00 93.31 78 ASN A C 1
ATOM 618 O O . ASN A 1 78 ? -2.218 2.266 24.155 1.00 93.31 78 ASN A O 1
ATOM 622 N N . ASP A 1 79 ? -4.127 2.216 22.974 1.00 94.69 79 ASP A N 1
ATOM 623 C CA . ASP A 1 79 ? -4.982 1.650 24.017 1.00 94.69 79 ASP A CA 1
ATOM 624 C C . ASP A 1 79 ? -5.559 0.304 23.565 1.00 94.69 79 ASP A C 1
ATOM 626 O O . ASP A 1 79 ? -6.467 0.227 22.733 1.00 94.69 79 ASP A O 1
ATOM 630 N N . ILE A 1 80 ? -5.012 -0.780 24.118 1.00 94.25 80 ILE A N 1
ATOM 631 C CA . ILE A 1 80 ? -5.430 -2.139 23.765 1.00 94.25 80 ILE A CA 1
ATOM 632 C C . ILE A 1 80 ? -6.840 -2.471 24.272 1.00 94.25 80 ILE A C 1
ATOM 634 O O . ILE A 1 80 ? -7.530 -3.287 23.659 1.00 94.25 80 ILE A O 1
ATOM 638 N N . PHE A 1 81 ? -7.297 -1.835 25.356 1.00 95.38 81 PHE A N 1
ATOM 639 C CA . PHE A 1 81 ? -8.637 -2.061 25.894 1.00 95.38 81 PHE A CA 1
ATOM 640 C C . PHE A 1 81 ? -9.691 -1.471 24.962 1.00 95.38 81 PHE A C 1
ATOM 642 O O . PHE A 1 81 ? -10.658 -2.158 24.631 1.00 95.38 81 PHE A O 1
ATOM 649 N N . GLU A 1 82 ? -9.478 -0.250 24.468 1.00 95.56 82 GLU A N 1
ATOM 650 C CA . GLU A 1 82 ? -10.366 0.361 23.474 1.00 95.56 82 GLU A CA 1
ATOM 651 C C . GLU A 1 82 ? -10.369 -0.435 22.158 1.00 95.56 82 GLU A C 1
ATOM 653 O O . GLU A 1 82 ? -11.439 -0.698 21.606 1.00 95.56 82 GLU A O 1
ATOM 658 N N . ILE A 1 83 ? -9.204 -0.907 21.690 1.00 95.69 83 ILE A N 1
ATOM 659 C CA . ILE A 1 83 ? -9.116 -1.772 20.500 1.00 95.69 83 ILE A CA 1
ATOM 660 C C . ILE A 1 83 ? -9.964 -3.039 20.684 1.00 95.69 83 ILE A C 1
ATOM 662 O O . ILE A 1 83 ? -10.761 -3.381 19.807 1.00 95.69 83 ILE A O 1
ATOM 666 N N . ASN A 1 84 ? -9.836 -3.727 21.820 1.00 96.12 84 ASN A N 1
ATOM 667 C CA . ASN A 1 84 ? -10.598 -4.946 22.096 1.00 96.12 84 ASN A CA 1
ATOM 668 C C . ASN A 1 84 ? -12.100 -4.673 22.243 1.00 96.12 84 ASN A C 1
ATOM 670 O O . ASN A 1 84 ? -12.915 -5.437 21.725 1.00 96.12 84 ASN A O 1
ATOM 674 N N . LYS A 1 85 ? -12.477 -3.560 22.877 1.00 95.56 85 LYS A N 1
ATOM 675 C CA . LYS A 1 85 ? -13.874 -3.130 23.011 1.00 95.56 85 LYS A CA 1
ATOM 676 C C . LYS A 1 85 ? -14.532 -2.903 21.650 1.00 95.56 85 LYS A C 1
ATOM 678 O O . LYS A 1 85 ? -15.652 -3.366 21.418 1.00 95.56 85 LYS A O 1
ATOM 683 N N . VAL A 1 86 ? -13.843 -2.222 20.733 1.00 95.75 86 VAL A N 1
ATOM 684 C CA . VAL A 1 86 ? -14.352 -1.991 19.373 1.00 95.75 86 VAL A CA 1
ATOM 685 C C . VAL A 1 86 ? -14.448 -3.296 18.598 1.00 95.75 86 VAL A C 1
ATOM 687 O O . VAL A 1 86 ? -15.482 -3.546 17.985 1.00 95.75 86 VAL A O 1
ATOM 690 N N . LYS A 1 87 ? -13.435 -4.168 18.678 1.00 95.75 87 LYS A N 1
ATOM 691 C CA . LYS A 1 87 ? -13.482 -5.501 18.055 1.00 95.75 87 LYS A CA 1
ATOM 692 C C . LYS A 1 87 ? -14.701 -6.302 18.510 1.00 95.75 87 LYS A C 1
ATOM 694 O O . LYS A 1 87 ? -15.429 -6.821 17.672 1.00 95.75 87 LYS A O 1
ATOM 699 N N . GLN A 1 88 ? -14.952 -6.364 19.817 1.00 96.62 88 GLN A N 1
ATOM 700 C CA . GLN A 1 88 ? -16.108 -7.070 20.378 1.00 96.62 88 GLN A CA 1
ATOM 701 C C . GLN A 1 88 ? -17.431 -6.458 19.914 1.00 96.62 88 GLN A C 1
ATOM 703 O O . GLN A 1 88 ? -18.335 -7.187 19.514 1.00 96.62 88 GLN A O 1
ATOM 708 N N . SER A 1 89 ? -17.530 -5.127 19.903 1.00 95.81 89 SER A N 1
ATOM 709 C CA . SER A 1 89 ? -18.740 -4.420 19.467 1.00 95.81 89 SER A CA 1
ATOM 710 C C . SER A 1 89 ? -19.043 -4.667 17.985 1.00 95.81 89 SER A C 1
ATOM 712 O O . SER A 1 89 ? -20.174 -4.987 17.625 1.00 95.81 89 SER A O 1
ATOM 714 N N . LEU A 1 90 ? -18.024 -4.583 17.124 1.00 95.69 90 LEU A N 1
ATOM 715 C CA . LEU A 1 90 ? -18.154 -4.882 15.697 1.00 95.69 90 LEU A CA 1
ATOM 716 C C . LEU A 1 90 ? -18.443 -6.368 15.453 1.00 95.69 90 LEU A C 1
ATOM 718 O O . LEU A 1 90 ? -19.209 -6.699 14.553 1.00 95.69 90 LEU A O 1
ATOM 722 N N . HIS A 1 91 ? -17.877 -7.273 16.255 1.00 96.31 91 HIS A N 1
ATOM 723 C CA . HIS A 1 91 ? -18.156 -8.705 16.145 1.00 96.31 91 HIS A CA 1
ATOM 724 C C . HIS A 1 91 ? -19.594 -9.037 16.551 1.00 96.31 91 HIS A C 1
ATOM 726 O O . HIS A 1 91 ? -20.258 -9.807 15.863 1.00 96.31 91 HIS A O 1
ATOM 732 N N . ALA A 1 92 ? -20.105 -8.415 17.613 1.00 96.19 92 ALA A N 1
ATOM 733 C CA . ALA A 1 92 ? -21.483 -8.603 18.050 1.00 96.19 92 ALA A CA 1
ATOM 734 C C . ALA A 1 92 ? -22.505 -8.130 17.002 1.00 96.19 92 ALA A C 1
ATOM 736 O O . ALA A 1 92 ? -23.556 -8.747 16.859 1.00 96.19 92 ALA A O 1
ATOM 737 N N . GLN A 1 93 ? -22.204 -7.055 16.263 1.00 94.50 93 GLN A N 1
ATOM 738 C CA . GLN A 1 93 ? -23.122 -6.493 15.263 1.00 94.50 93 GLN A CA 1
ATOM 739 C C . GLN A 1 93 ? -22.967 -7.100 13.864 1.00 94.50 93 GLN A C 1
ATOM 741 O O . GLN A 1 93 ? -23.961 -7.288 13.165 1.00 94.50 93 GLN A O 1
ATOM 746 N N . PHE A 1 94 ? -21.734 -7.381 13.436 1.00 92.94 94 PHE A N 1
ATOM 747 C CA . PHE A 1 94 ? -21.416 -7.735 12.047 1.00 92.94 94 PHE A CA 1
ATOM 748 C C . PHE A 1 94 ? -20.693 -9.075 11.895 1.00 92.94 94 PHE A C 1
ATOM 750 O O . PHE A 1 94 ? -20.371 -9.460 10.775 1.00 92.94 94 PHE A O 1
ATOM 757 N N . HIS A 1 95 ? -20.418 -9.782 12.994 1.00 92.94 95 HIS A N 1
ATOM 758 C CA . HIS A 1 95 ? -19.688 -11.053 12.994 1.00 92.94 95 HIS A CA 1
ATOM 759 C C . HIS A 1 95 ? -18.321 -10.969 12.298 1.00 92.94 95 HIS A C 1
ATOM 761 O O . HIS A 1 95 ? -17.917 -11.883 11.579 1.00 92.94 95 HIS A O 1
ATOM 767 N N . ILE A 1 96 ? -17.591 -9.867 12.521 1.00 93.50 96 ILE A N 1
ATOM 768 C CA . ILE A 1 96 ? -16.257 -9.681 11.940 1.00 93.50 96 ILE A CA 1
ATOM 769 C C . ILE A 1 96 ? -15.295 -10.793 12.368 1.00 93.50 96 ILE A C 1
ATOM 771 O O . ILE A 1 96 ? -15.384 -11.328 13.476 1.00 93.50 96 ILE A O 1
ATOM 775 N N . LYS A 1 97 ? -14.324 -11.099 11.511 1.00 94.19 97 LYS A N 1
ATOM 776 C CA . LYS A 1 97 ? -13.233 -12.018 11.829 1.00 94.19 97 LYS A CA 1
ATOM 777 C C . LYS A 1 97 ? -12.005 -11.228 12.268 1.00 94.19 97 LYS A C 1
ATOM 779 O O . LYS A 1 97 ? -11.476 -10.440 11.490 1.00 94.19 97 LYS A O 1
ATOM 784 N N . ASP A 1 98 ? -11.526 -11.470 13.485 1.00 94.06 98 ASP A N 1
ATOM 785 C CA . ASP A 1 98 ? -10.245 -10.915 13.928 1.00 94.06 98 ASP A CA 1
ATOM 786 C C . ASP A 1 98 ? -9.090 -11.704 13.295 1.00 94.06 98 ASP A C 1
ATOM 788 O O . ASP A 1 98 ? -8.984 -12.921 13.459 1.00 94.06 98 ASP A O 1
ATOM 792 N N . LEU A 1 99 ? -8.236 -11.008 12.545 1.00 94.25 99 LEU A N 1
ATOM 793 C CA . LEU A 1 99 ? -7.048 -11.580 11.905 1.00 94.25 99 LEU A CA 1
ATOM 794 C C . LEU A 1 99 ? -5.787 -11.445 12.777 1.00 94.25 99 LEU A C 1
ATOM 796 O O . LEU A 1 99 ? -4.707 -11.872 12.366 1.00 94.25 99 LEU A O 1
ATOM 800 N N . GLY A 1 100 ? -5.919 -10.877 13.979 1.00 94.00 100 GLY A N 1
ATOM 801 C CA . GLY A 1 100 ? -4.821 -10.633 14.903 1.00 94.00 100 GLY A CA 1
ATOM 802 C C . GLY A 1 100 ? -4.006 -9.401 14.515 1.00 94.00 100 GLY A C 1
ATOM 803 O O . GLY A 1 100 ? -4.537 -8.388 14.059 1.00 94.00 100 GLY A O 1
ATOM 804 N N . GLU A 1 101 ? -2.695 -9.463 14.735 1.00 93.19 101 GLU A N 1
ATOM 805 C CA . GLU A 1 101 ? -1.802 -8.370 14.358 1.00 93.19 101 GLU A CA 1
ATOM 806 C C . GLU A 1 101 ? -1.743 -8.186 12.837 1.00 93.19 101 GLU A C 1
ATOM 808 O O . GLU A 1 101 ? -1.549 -9.141 12.080 1.00 93.19 101 GLU A O 1
ATOM 813 N N . ALA A 1 102 ? -1.858 -6.933 12.389 1.00 94.00 102 ALA A N 1
ATOM 814 C CA . ALA A 1 102 ? -1.835 -6.591 10.975 1.00 94.00 102 ALA A CA 1
ATOM 815 C C . ALA A 1 102 ? -0.478 -6.937 10.338 1.00 94.00 102 ALA A C 1
ATOM 817 O O . ALA A 1 102 ? 0.523 -6.256 10.567 1.00 94.00 102 ALA A O 1
ATOM 818 N N . LYS A 1 103 ? -0.470 -7.990 9.514 1.00 94.88 103 LYS A N 1
ATOM 819 C CA . LYS A 1 103 ? 0.670 -8.402 8.672 1.00 94.88 103 LYS A CA 1
ATOM 820 C C . LYS A 1 103 ? 0.487 -8.006 7.210 1.00 94.88 103 LYS A C 1
ATOM 822 O O . LYS A 1 103 ? 1.468 -7.774 6.510 1.00 94.88 103 LYS A O 1
ATOM 827 N N . PHE A 1 104 ? -0.763 -7.926 6.761 1.00 94.00 104 PHE A N 1
ATOM 828 C CA . PHE A 1 104 ? -1.137 -7.553 5.404 1.00 94.00 104 PHE A CA 1
ATOM 829 C C . PHE A 1 104 ? -2.362 -6.640 5.434 1.00 94.00 104 PHE A C 1
ATOM 831 O O . PHE A 1 104 ? -3.291 -6.904 6.194 1.00 94.00 104 PHE A O 1
ATOM 838 N N . PHE A 1 105 ? -2.374 -5.597 4.607 1.00 93.62 105 PHE A N 1
ATOM 839 C CA . PHE A 1 105 ? -3.538 -4.730 4.404 1.00 93.62 105 PHE A CA 1
ATOM 840 C C . PHE A 1 105 ? -3.478 -4.119 2.998 1.00 93.62 105 PHE A C 1
ATOM 842 O O . PHE A 1 105 ? -2.470 -3.514 2.645 1.00 93.62 105 PHE A O 1
ATOM 849 N N . LEU A 1 106 ? -4.512 -4.313 2.171 1.00 90.56 106 LEU A N 1
ATOM 850 C CA . LEU A 1 106 ? -4.617 -3.750 0.807 1.00 90.56 106 LEU A CA 1
ATOM 851 C C . LEU A 1 106 ? -3.398 -3.992 -0.105 1.00 90.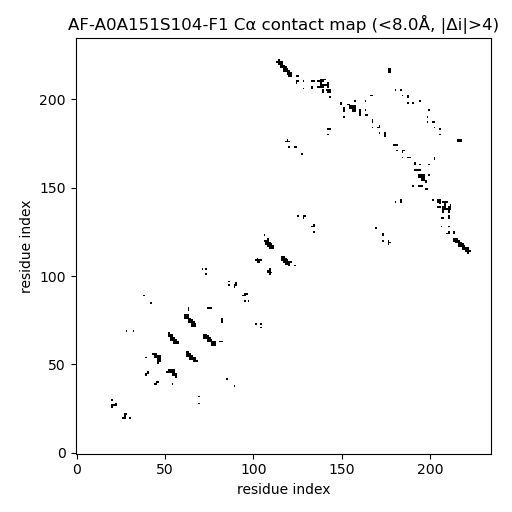56 106 LEU A C 1
ATOM 853 O O . LEU A 1 106 ? -2.977 -3.126 -0.871 1.00 90.56 106 LEU A O 1
ATOM 857 N N . GLY A 1 107 ? -2.806 -5.185 -0.012 1.00 91.31 107 GLY A N 1
ATOM 858 C CA . GLY A 1 107 ? -1.615 -5.550 -0.788 1.00 91.31 107 GLY A CA 1
ATOM 859 C C . GLY A 1 107 ? -0.292 -5.023 -0.220 1.00 91.31 107 GLY A C 1
ATOM 860 O O . GLY A 1 107 ? 0.760 -5.306 -0.794 1.00 91.31 107 GLY A O 1
ATOM 861 N N . LEU A 1 108 ? -0.325 -4.317 0.913 1.00 95.12 108 LEU A N 1
ATOM 862 C CA . LEU A 1 108 ? 0.851 -3.906 1.673 1.00 95.12 108 LEU A CA 1
ATOM 863 C C . LEU A 1 108 ? 1.212 -4.963 2.718 1.00 95.12 108 LEU A C 1
ATOM 865 O O . LEU A 1 108 ? 0.341 -5.526 3.378 1.00 95.12 108 LEU A O 1
ATOM 869 N N . GLU A 1 109 ? 2.507 -5.197 2.887 1.00 96.25 109 GLU A N 1
ATOM 870 C CA . GLU A 1 109 ? 3.106 -6.025 3.930 1.00 96.25 109 GLU A CA 1
ATOM 871 C C . GLU A 1 109 ? 3.581 -5.149 5.082 1.00 96.25 109 GLU A C 1
ATOM 873 O O . GLU A 1 109 ? 4.405 -4.253 4.890 1.00 96.25 109 GLU A O 1
ATOM 878 N N . ILE A 1 110 ? 3.105 -5.443 6.288 1.00 95.88 110 ILE A N 1
ATOM 879 C CA . ILE A 1 110 ? 3.433 -4.707 7.506 1.00 95.88 110 ILE A CA 1
ATOM 880 C C . ILE A 1 110 ? 4.267 -5.622 8.401 1.00 95.88 110 ILE A C 1
ATOM 882 O O . ILE A 1 110 ? 3.828 -6.689 8.825 1.00 95.88 110 ILE A O 1
ATOM 886 N N . THR A 1 111 ? 5.496 -5.210 8.698 1.00 93.94 111 THR A N 1
ATOM 887 C CA . THR A 1 111 ? 6.348 -5.854 9.705 1.00 93.94 111 THR A CA 1
ATOM 888 C C . THR A 1 111 ? 6.532 -4.904 10.875 1.00 93.94 111 THR A C 1
ATOM 890 O O . THR A 1 111 ? 6.895 -3.746 10.678 1.00 93.94 111 THR A O 1
ATOM 893 N N . ARG A 1 112 ? 6.326 -5.389 12.098 1.00 91.75 112 ARG A N 1
ATOM 894 C CA . ARG A 1 112 ? 6.489 -4.598 13.321 1.00 91.75 112 ARG A CA 1
ATOM 895 C C . ARG A 1 112 ? 7.613 -5.162 14.182 1.00 91.75 112 ARG A C 1
ATOM 897 O O . ARG A 1 112 ? 7.823 -6.370 14.227 1.00 91.75 112 ARG A O 1
ATOM 904 N N . SER A 1 113 ? 8.333 -4.273 14.850 1.00 91.62 113 SER A N 1
ATOM 905 C CA . SER A 1 113 ? 9.259 -4.564 15.941 1.00 91.62 113 SER A CA 1
ATOM 906 C C . SER A 1 113 ? 9.060 -3.517 17.038 1.00 91.62 113 SER A C 1
ATOM 908 O O . SER A 1 113 ? 8.431 -2.484 16.805 1.00 91.62 113 SER A O 1
ATOM 910 N N . CYS A 1 114 ? 9.647 -3.720 18.218 1.00 89.94 114 CYS A N 1
ATOM 911 C CA . CYS A 1 114 ? 9.607 -2.715 19.288 1.00 89.94 114 CYS A CA 1
ATOM 912 C C . CYS A 1 114 ? 10.263 -1.377 18.883 1.00 89.94 114 CYS A C 1
ATOM 914 O O . CYS A 1 114 ? 10.026 -0.344 19.506 1.00 89.94 114 CYS A O 1
ATOM 916 N N . LYS A 1 115 ? 11.114 -1.391 17.847 1.00 91.50 115 LYS A N 1
ATOM 917 C CA . LYS A 1 115 ? 11.894 -0.231 17.398 1.00 91.50 115 LYS A CA 1
ATOM 918 C C . LYS A 1 115 ? 11.316 0.452 16.163 1.00 91.50 115 LYS A C 1
ATOM 920 O O . LYS A 1 115 ? 11.655 1.604 15.908 1.00 91.50 115 LYS A O 1
ATOM 925 N N . HIS A 1 116 ? 10.512 -0.244 15.362 1.00 92.31 116 HIS A N 1
ATOM 926 C CA . HIS A 1 116 ? 10.033 0.294 14.093 1.00 92.31 116 HIS A CA 1
ATOM 927 C C . HIS A 1 116 ? 8.859 -0.493 13.501 1.00 92.31 116 HIS A C 1
ATOM 929 O O . HIS A 1 116 ? 8.654 -1.677 13.770 1.00 92.31 116 HIS A O 1
ATOM 935 N N . ILE A 1 117 ? 8.162 0.147 12.572 1.00 93.88 117 ILE A N 1
ATOM 936 C CA . ILE A 1 117 ? 7.214 -0.458 11.644 1.00 93.88 117 ILE A CA 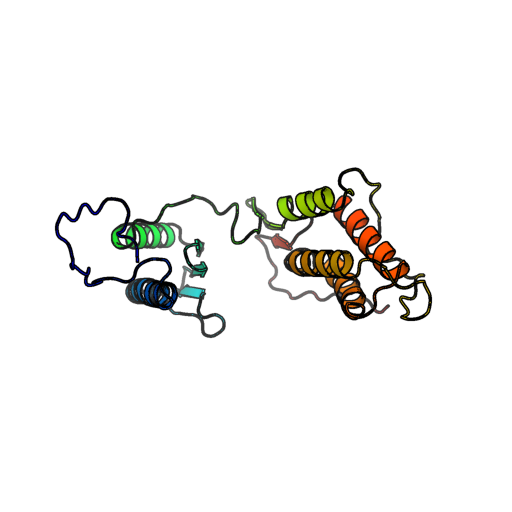1
ATOM 937 C C . ILE A 1 117 ? 7.785 -0.304 10.234 1.00 93.88 117 ILE A C 1
ATOM 939 O O . ILE A 1 117 ? 8.254 0.766 9.858 1.00 93.88 117 ILE A O 1
ATOM 943 N N . VAL A 1 118 ? 7.760 -1.378 9.452 1.00 94.88 118 VAL A N 1
ATOM 944 C CA . VAL A 1 118 ? 8.143 -1.370 8.038 1.00 94.88 118 VAL A CA 1
ATOM 945 C C . VAL A 1 118 ? 6.931 -1.739 7.206 1.00 94.88 118 VAL A C 1
ATOM 947 O O . VAL A 1 118 ? 6.323 -2.782 7.445 1.00 94.88 118 VAL A O 1
ATOM 950 N N . VAL A 1 119 ? 6.622 -0.913 6.211 1.00 96.38 119 VAL A N 1
ATOM 951 C CA . VAL A 1 119 ? 5.563 -1.160 5.228 1.00 96.38 119 VAL A CA 1
ATOM 952 C C . VAL A 1 119 ? 6.209 -1.339 3.861 1.00 96.38 119 VAL A C 1
ATOM 954 O O . VAL A 1 119 ? 6.894 -0.445 3.373 1.00 96.38 119 VAL A O 1
ATOM 957 N N . ASN A 1 120 ? 6.040 -2.502 3.242 1.00 96.00 120 ASN A N 1
ATOM 958 C CA . ASN A 1 120 ? 6.629 -2.812 1.938 1.00 96.00 120 ASN A CA 1
ATOM 959 C C . ASN A 1 120 ? 5.654 -3.606 1.059 1.00 96.00 120 ASN A C 1
ATOM 961 O O . ASN A 1 120 ? 4.544 -3.924 1.473 1.00 96.00 120 ASN A O 1
ATOM 965 N N . GLN A 1 121 ? 6.068 -3.920 -0.167 1.00 96.88 121 GLN A N 1
ATOM 966 C CA . GLN A 1 121 ? 5.292 -4.704 -1.131 1.00 96.88 121 GLN A CA 1
ATOM 967 C C . GLN A 1 121 ? 6.135 -5.865 -1.692 1.00 96.88 121 GLN A C 1
ATOM 969 O O . GLN A 1 121 ? 6.177 -6.097 -2.901 1.00 96.88 121 GLN A O 1
ATOM 974 N N . ARG A 1 122 ? 6.863 -6.600 -0.837 1.00 95.88 122 ARG A N 1
ATOM 975 C CA . ARG A 1 122 ? 7.825 -7.639 -1.259 1.00 95.88 122 ARG A CA 1
ATOM 976 C C . ARG A 1 122 ? 7.201 -8.708 -2.156 1.00 95.88 122 ARG A C 1
ATOM 978 O O . ARG A 1 122 ? 7.768 -9.032 -3.201 1.00 95.88 122 ARG A O 1
ATOM 985 N N . LYS A 1 123 ? 6.055 -9.269 -1.774 1.00 95.94 123 LYS A N 1
ATOM 986 C CA . LYS A 1 123 ? 5.325 -10.292 -2.535 1.00 95.94 123 LYS A CA 1
ATOM 987 C C . LYS A 1 123 ? 4.923 -9.760 -3.907 1.00 95.94 123 LYS A C 1
ATOM 989 O O . LYS A 1 123 ? 5.070 -10.474 -4.898 1.00 95.94 123 LYS A O 1
ATOM 994 N N . TYR A 1 124 ? 4.480 -8.506 -3.975 1.00 97.00 124 TYR A N 1
ATOM 995 C CA . TYR A 1 124 ? 4.154 -7.848 -5.237 1.00 97.00 124 TYR A CA 1
ATOM 996 C C . TYR A 1 124 ? 5.401 -7.635 -6.105 1.00 97.00 124 TYR A C 1
ATOM 998 O O . TYR A 1 124 ? 5.379 -7.993 -7.279 1.00 97.00 124 TYR A O 1
ATOM 1006 N N . SER A 1 125 ? 6.507 -7.147 -5.533 1.00 96.88 125 SER A N 1
ATOM 1007 C CA . SER A 1 125 ? 7.789 -6.978 -6.231 1.00 96.88 125 SER A CA 1
ATOM 1008 C C . SER A 1 125 ? 8.286 -8.294 -6.830 1.00 96.88 125 SER A C 1
ATOM 1010 O O . SER A 1 125 ? 8.654 -8.347 -8.000 1.00 96.88 125 SER A O 1
ATOM 1012 N N . LEU A 1 126 ? 8.251 -9.390 -6.065 1.00 96.94 126 LEU A N 1
ATOM 1013 C CA . LEU A 1 126 ? 8.659 -10.711 -6.554 1.00 96.94 126 LEU A CA 1
ATOM 1014 C C . LEU A 1 126 ? 7.727 -11.234 -7.654 1.00 96.94 126 LEU A C 1
ATOM 1016 O O . LEU A 1 126 ? 8.209 -11.785 -8.642 1.00 96.94 126 LEU A O 1
ATOM 1020 N N . LYS A 1 127 ? 6.412 -11.020 -7.522 1.00 97.00 127 LYS A N 1
ATOM 1021 C CA .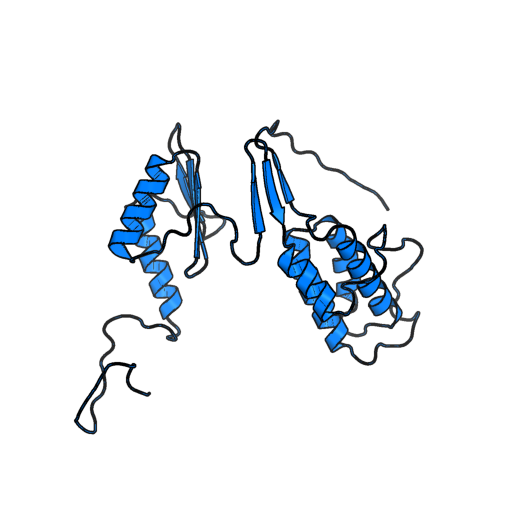 LYS A 1 127 ? 5.429 -11.350 -8.563 1.00 97.00 127 LYS A CA 1
ATOM 1022 C C . LYS A 1 127 ? 5.692 -10.547 -9.842 1.00 97.00 127 LYS A C 1
ATOM 1024 O O . LYS A 1 127 ? 5.724 -11.127 -10.918 1.00 97.00 127 LYS A O 1
ATOM 1029 N N . LEU A 1 128 ? 5.946 -9.241 -9.730 1.00 96.88 128 LEU A N 1
ATOM 1030 C CA . LEU A 1 128 ? 6.296 -8.362 -10.851 1.00 96.88 128 LEU A CA 1
ATOM 1031 C C . LEU A 1 128 ? 7.555 -8.838 -11.579 1.00 96.88 128 LEU A C 1
ATOM 1033 O O . LEU A 1 128 ? 7.556 -8.917 -12.806 1.00 96.88 128 LEU A O 1
ATOM 1037 N N . LEU A 1 129 ? 8.597 -9.208 -10.836 1.00 97.25 129 LEU A N 1
ATOM 1038 C CA . LEU A 1 129 ? 9.827 -9.754 -11.409 1.00 97.25 129 LEU A CA 1
ATOM 1039 C C . LEU A 1 129 ? 9.590 -11.101 -12.096 1.00 97.25 129 LEU A C 1
ATOM 1041 O O . LEU A 1 129 ? 10.101 -11.315 -13.191 1.00 97.25 129 LEU A O 1
ATOM 1045 N N . SER A 1 130 ? 8.805 -11.985 -11.479 1.00 97.06 130 SER A N 1
ATOM 1046 C CA . SER A 1 130 ? 8.445 -13.286 -12.050 1.00 97.06 130 SER A CA 1
ATOM 1047 C C . SER A 1 130 ? 7.677 -13.137 -13.360 1.00 97.06 130 SER A C 1
ATOM 1049 O O . SER A 1 130 ? 8.079 -13.710 -14.367 1.00 97.06 130 SER A O 1
ATOM 1051 N N . ASP A 1 131 ? 6.613 -12.334 -13.370 1.00 95.81 131 ASP A N 1
ATOM 1052 C CA . ASP A 1 131 ? 5.766 -12.130 -14.550 1.00 95.81 131 ASP A CA 1
ATOM 1053 C C . ASP A 1 131 ? 6.518 -11.428 -15.697 1.00 95.81 131 ASP A C 1
ATOM 1055 O O . ASP A 1 131 ? 6.122 -11.537 -16.853 1.00 95.81 131 ASP A O 1
ATOM 1059 N N . SER A 1 132 ? 7.596 -10.701 -15.381 1.00 94.19 132 SER A N 1
ATOM 1060 C CA . SER A 1 132 ? 8.446 -10.013 -16.365 1.00 94.19 132 SER A CA 1
ATOM 1061 C C . SER A 1 132 ? 9.659 -10.844 -16.805 1.00 94.19 132 SER A C 1
ATOM 1063 O O . SER A 1 132 ? 10.501 -10.335 -17.542 1.00 94.19 132 SER A O 1
ATOM 1065 N N . GLY A 1 133 ? 9.807 -12.084 -16.320 1.00 95.25 133 GLY A N 1
ATOM 1066 C CA . GLY A 1 133 ? 10.955 -12.948 -16.628 1.00 95.25 133 GLY A CA 1
ATOM 1067 C C . GLY A 1 133 ? 12.284 -12.499 -16.001 1.00 95.25 133 GLY A C 1
ATOM 1068 O O . GLY A 1 133 ? 13.349 -12.941 -16.419 1.00 95.25 133 GLY A O 1
ATOM 1069 N N . LEU A 1 134 ? 12.249 -11.625 -14.992 1.00 95.31 134 LEU A N 1
ATOM 1070 C CA . LEU A 1 134 ? 13.424 -11.007 -14.364 1.00 95.31 134 LEU A CA 1
ATOM 1071 C C . LEU A 1 134 ? 13.683 -11.498 -12.931 1.00 95.31 134 LEU A C 1
ATOM 1073 O O . LEU A 1 134 ? 14.466 -10.899 -12.194 1.00 95.31 134 LEU A O 1
ATOM 1077 N N . LEU A 1 135 ? 13.069 -12.603 -12.503 1.00 93.88 135 LEU A N 1
ATOM 1078 C CA . LEU A 1 135 ? 13.256 -13.122 -11.143 1.00 93.88 135 LEU A CA 1
ATOM 1079 C C . LEU A 1 135 ? 14.717 -13.510 -10.837 1.00 93.88 135 LEU A C 1
ATOM 1081 O O . LEU A 1 135 ? 15.166 -13.329 -9.702 1.00 93.88 135 LEU A O 1
ATOM 1085 N N . TYR A 1 136 ? 15.454 -13.983 -11.846 1.00 93.69 136 TYR A N 1
ATOM 1086 C CA . TYR A 1 136 ? 16.851 -14.435 -11.751 1.00 93.69 136 TYR A CA 1
ATOM 1087 C C . TYR A 1 136 ? 17.839 -13.520 -12.493 1.00 93.69 136 TYR A C 1
ATOM 1089 O O . TYR A 1 136 ? 18.957 -13.924 -12.796 1.00 93.69 136 TYR A O 1
ATOM 1097 N N . CYS A 1 137 ? 17.440 -12.285 -12.808 1.00 93.69 137 CYS A N 1
ATOM 1098 C CA . CYS A 1 137 ? 18.324 -11.342 -13.488 1.00 93.69 137 CYS A CA 1
ATOM 1099 C C . CYS A 1 137 ? 19.428 -10.797 -12.562 1.00 93.69 137 CYS A C 1
ATOM 1101 O O . CYS A 1 137 ? 19.288 -10.782 -11.334 1.00 93.69 137 CYS A O 1
ATOM 1103 N N . LYS A 1 138 ? 20.512 -10.288 -13.165 1.00 95.25 138 LYS A N 1
ATOM 1104 C CA . LYS A 1 138 ? 21.527 -9.501 -12.451 1.00 95.25 138 LYS A CA 1
ATOM 1105 C C . LYS A 1 138 ? 20.910 -8.182 -11.979 1.00 95.25 138 LYS A C 1
ATOM 1107 O O . LYS A 1 138 ? 20.310 -7.464 -12.780 1.00 95.25 138 LYS A O 1
ATOM 1112 N N . ALA A 1 139 ? 21.083 -7.871 -10.696 1.00 95.56 139 ALA A N 1
ATOM 1113 C CA . ALA A 1 139 ? 20.579 -6.633 -10.117 1.00 95.56 139 ALA A CA 1
ATOM 1114 C C . ALA A 1 139 ? 21.338 -5.409 -10.655 1.00 95.56 139 ALA A C 1
ATOM 1116 O O . ALA A 1 139 ? 22.554 -5.461 -10.853 1.00 95.56 139 ALA A O 1
ATOM 1117 N N . ALA A 1 140 ? 20.609 -4.316 -10.878 1.00 94.44 140 ALA A N 1
ATOM 1118 C CA . ALA A 1 140 ? 21.185 -3.009 -11.183 1.00 94.44 140 ALA A CA 1
ATOM 1119 C C . ALA A 1 140 ? 21.414 -2.230 -9.880 1.00 94.44 140 ALA A C 1
ATOM 1121 O O . ALA A 1 140 ? 20.668 -2.401 -8.917 1.00 94.44 140 ALA A O 1
ATOM 1122 N N . THR A 1 141 ? 22.441 -1.383 -9.846 1.00 92.62 141 THR A N 1
ATOM 1123 C CA . THR A 1 141 ? 22.777 -0.550 -8.678 1.00 92.62 141 THR A CA 1
ATOM 1124 C C . THR A 1 141 ? 22.005 0.764 -8.652 1.00 92.62 141 THR A C 1
ATOM 1126 O O . THR A 1 141 ? 21.739 1.280 -7.571 1.00 92.62 141 THR A O 1
ATOM 1129 N N . THR A 1 142 ? 21.608 1.279 -9.817 1.00 91.75 142 THR A N 1
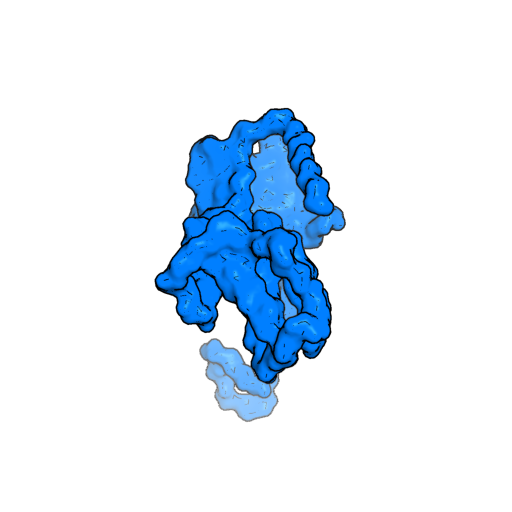ATOM 1130 C CA . THR A 1 142 ? 20.811 2.501 -9.954 1.00 91.75 142 THR A CA 1
ATOM 1131 C C . THR A 1 142 ? 19.515 2.231 -10.726 1.00 91.75 142 THR A C 1
ATOM 1133 O O . THR A 1 142 ? 19.489 1.383 -11.628 1.00 91.75 142 THR A O 1
ATOM 1136 N N . PRO A 1 143 ? 18.420 2.939 -10.393 1.00 89.88 143 PRO A N 1
ATOM 1137 C CA . PRO A 1 143 ? 17.141 2.782 -11.083 1.00 89.88 143 PRO A CA 1
ATOM 1138 C C . PRO A 1 143 ? 17.173 3.363 -12.505 1.00 89.88 143 PRO A C 1
ATOM 1140 O O . PRO A 1 143 ? 16.520 2.836 -13.407 1.00 89.88 143 PRO A O 1
ATOM 1143 N N . MET A 1 144 ? 17.979 4.402 -12.723 1.00 85.81 144 MET A N 1
ATOM 1144 C CA . MET A 1 144 ? 18.173 5.078 -14.001 1.00 85.81 144 MET A CA 1
ATOM 1145 C C . MET A 1 144 ? 19.664 5.331 -14.228 1.00 85.81 144 MET A C 1
ATOM 1147 O O . MET A 1 144 ? 20.419 5.507 -13.271 1.00 85.81 144 MET A O 1
ATOM 1151 N N . ASP A 1 145 ? 20.083 5.319 -15.489 1.00 78.19 145 ASP A N 1
ATOM 1152 C CA . ASP A 1 145 ? 21.418 5.745 -15.897 1.00 78.19 145 ASP A CA 1
ATOM 1153 C C . ASP A 1 145 ? 21.345 7.214 -16.331 1.00 78.19 145 ASP A C 1
ATOM 1155 O O . ASP A 1 145 ? 20.624 7.541 -17.276 1.00 78.19 145 ASP A O 1
ATOM 1159 N N . ASN A 1 146 ? 22.074 8.093 -15.638 1.00 70.25 146 ASN A N 1
ATOM 1160 C CA . ASN A 1 146 ? 22.067 9.537 -15.896 1.00 70.25 146 ASN A CA 1
ATOM 1161 C C . ASN A 1 146 ? 22.641 9.898 -17.278 1.00 70.25 146 ASN A C 1
ATOM 1163 O O . ASN A 1 146 ? 22.398 10.996 -17.777 1.00 70.25 146 ASN A O 1
ATOM 1167 N N . SER A 1 147 ? 23.383 8.990 -17.920 1.00 69.62 147 SER A N 1
ATOM 1168 C CA . SER A 1 147 ? 23.905 9.198 -19.274 1.00 69.62 147 SER A CA 1
ATOM 1169 C C . SER A 1 147 ? 22.845 9.004 -20.367 1.00 69.62 147 SER A C 1
ATOM 1171 O O . SER A 1 147 ? 23.007 9.491 -21.489 1.00 69.62 147 SER A O 1
ATOM 1173 N N . VAL A 1 148 ? 21.731 8.330 -20.055 1.00 69.62 148 VAL A N 1
ATOM 1174 C CA . VAL A 1 148 ? 20.691 7.987 -21.029 1.00 69.62 148 VAL A CA 1
ATOM 1175 C C . VAL A 1 148 ? 19.633 9.086 -21.079 1.00 69.62 148 VAL A C 1
ATOM 1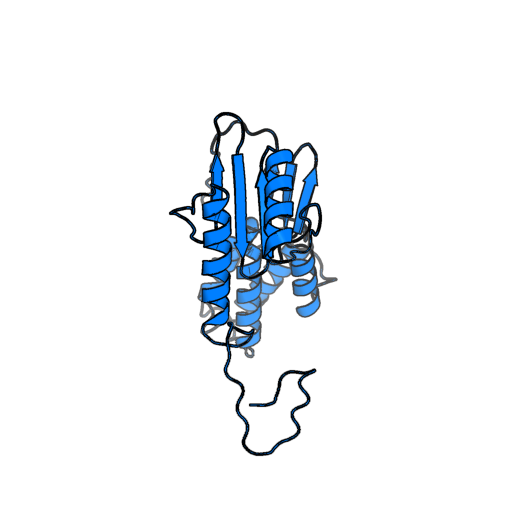177 O O . VAL A 1 148 ? 18.723 9.150 -20.252 1.00 69.62 148 VAL A O 1
ATOM 1180 N N . ARG A 1 149 ? 19.707 9.937 -22.107 1.00 71.94 149 ARG A N 1
ATOM 1181 C CA . ARG A 1 149 ? 18.644 10.902 -22.419 1.00 71.94 149 ARG A CA 1
ATOM 1182 C C . ARG A 1 149 ? 17.471 10.184 -23.088 1.00 71.94 149 ARG A C 1
ATOM 1184 O O . ARG A 1 149 ? 17.568 9.776 -24.245 1.00 71.94 149 ARG A O 1
ATOM 1191 N N . LEU A 1 150 ? 16.365 10.027 -22.360 1.00 74.19 150 LEU A N 1
ATOM 1192 C CA . LEU A 1 150 ? 15.119 9.478 -22.902 1.00 74.19 150 LEU A CA 1
ATOM 1193 C C . LEU A 1 150 ? 14.480 10.519 -23.833 1.00 74.19 150 LEU A C 1
ATOM 1195 O O . LEU A 1 150 ? 13.976 11.542 -23.380 1.00 74.19 150 LEU A O 1
ATOM 1199 N N . GLY A 1 151 ? 14.550 10.276 -25.140 1.00 69.19 151 GLY A N 1
ATOM 1200 C CA . GLY A 1 151 ? 13.962 11.127 -26.172 1.00 69.19 151 GLY A CA 1
ATOM 1201 C C . GLY A 1 151 ? 12.996 10.338 -27.051 1.00 69.19 151 GLY A C 1
ATOM 1202 O O . GLY A 1 151 ? 13.184 9.145 -27.287 1.00 69.19 151 GLY A O 1
ATOM 1203 N N . ALA A 1 152 ? 11.966 11.009 -27.571 1.00 60.72 152 ALA A N 1
ATOM 1204 C CA . ALA A 1 152 ? 10.935 10.373 -28.396 1.00 60.72 152 ALA A CA 1
ATOM 1205 C C . ALA A 1 152 ? 11.457 9.847 -29.751 1.00 60.72 152 ALA A C 1
ATOM 1207 O O . ALA A 1 152 ? 10.854 8.952 -30.336 1.00 60.72 152 ALA A O 1
ATOM 1208 N N . THR A 1 153 ? 12.573 10.381 -30.251 1.00 60.56 153 THR A N 1
ATOM 1209 C CA . THR A 1 153 ? 13.078 10.143 -31.616 1.00 60.56 153 THR A CA 1
ATOM 1210 C C . THR A 1 153 ? 14.353 9.305 -31.687 1.00 60.56 153 THR A C 1
ATOM 1212 O O . THR A 1 153 ? 14.813 8.987 -32.779 1.00 60.56 153 THR A O 1
ATOM 1215 N N . THR A 1 154 ? 14.940 8.921 -30.554 1.00 64.62 154 THR A N 1
ATOM 1216 C CA . THR A 1 154 ? 16.295 8.349 -30.529 1.00 64.62 154 THR A CA 1
ATOM 1217 C C . THR A 1 154 ? 16.351 6.842 -30.787 1.00 64.62 154 THR A C 1
ATOM 1219 O O . THR A 1 154 ? 17.433 6.306 -31.022 1.00 64.62 154 THR A O 1
ATOM 1222 N N . SER A 1 155 ? 15.222 6.122 -30.757 1.00 79.50 155 SER A N 1
ATOM 1223 C CA . SER A 1 155 ? 15.212 4.680 -31.030 1.00 79.50 155 SER A CA 1
ATOM 1224 C C . SER A 1 155 ? 13.923 4.180 -31.678 1.00 79.50 155 SER A C 1
ATOM 1226 O O . SER A 1 155 ? 12.923 4.891 -31.749 1.00 79.50 155 SER A O 1
ATOM 1228 N N . LYS A 1 156 ? 13.967 2.940 -32.184 1.00 88.00 156 LYS A N 1
ATOM 1229 C CA . LYS A 1 156 ? 12.843 2.316 -32.892 1.00 88.00 156 LYS A CA 1
ATOM 1230 C C . LYS A 1 156 ? 11.593 2.266 -31.996 1.00 88.00 156 LYS A C 1
ATOM 1232 O O . LYS A 1 156 ? 11.726 1.900 -30.820 1.00 88.00 156 LYS A O 1
ATOM 1237 N N . PRO A 1 157 ? 10.402 2.575 -32.545 1.00 89.50 157 PRO A N 1
ATOM 1238 C CA . PRO A 1 157 ? 9.140 2.384 -31.845 1.00 89.50 157 PRO A CA 1
ATOM 1239 C C . PRO A 1 157 ? 8.995 0.948 -31.349 1.00 89.50 157 PRO A C 1
ATOM 1241 O O . PRO A 1 157 ? 9.394 -0.004 -32.026 1.00 89.50 157 PRO A O 1
ATOM 1244 N N . LEU A 1 158 ? 8.428 0.802 -30.158 1.00 90.75 158 LEU A N 1
ATOM 1245 C CA . LEU A 1 158 ? 8.154 -0.497 -29.568 1.00 90.75 158 LEU A CA 1
ATOM 1246 C C . LEU A 1 158 ? 6.949 -1.138 -30.268 1.0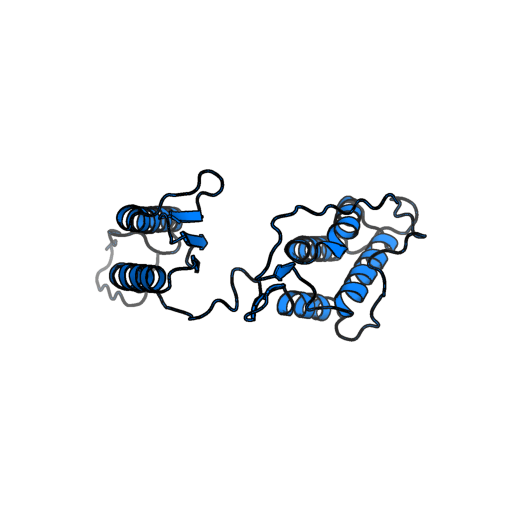0 90.75 158 LEU A C 1
ATOM 1248 O O . LEU A 1 158 ? 5.912 -0.498 -30.432 1.00 90.75 158 LEU A O 1
ATOM 1252 N N . SER A 1 159 ? 7.066 -2.413 -30.638 1.00 89.81 159 SER A N 1
ATOM 1253 C CA . SER A 1 159 ? 5.974 -3.162 -31.272 1.00 89.81 159 SER A CA 1
ATOM 1254 C C . SER A 1 159 ? 4.820 -3.451 -30.306 1.00 89.81 159 SER A C 1
ATOM 1256 O O . SER A 1 159 ? 3.658 -3.282 -30.664 1.00 89.81 159 SER A O 1
ATOM 1258 N N . ASP A 1 160 ? 5.130 -3.850 -29.068 1.00 92.06 160 ASP A N 1
ATOM 1259 C CA . ASP A 1 160 ? 4.141 -4.143 -28.025 1.00 92.06 160 ASP A CA 1
ATOM 1260 C C . ASP A 1 160 ? 4.035 -3.008 -26.995 1.00 92.06 160 ASP A C 1
ATOM 1262 O O . ASP A 1 160 ? 4.585 -3.050 -25.890 1.00 92.06 160 ASP A O 1
ATOM 1266 N N . ILE A 1 161 ? 3.274 -1.978 -27.364 1.00 94.56 161 ILE A N 1
ATOM 1267 C CA . ILE A 1 161 ? 2.973 -0.822 -26.509 1.00 94.56 161 ILE A CA 1
ATOM 1268 C C . ILE A 1 161 ? 2.206 -1.244 -25.241 1.00 94.56 161 ILE A C 1
ATOM 1270 O O . ILE A 1 161 ? 2.381 -0.651 -24.173 1.00 94.56 161 ILE A O 1
ATOM 1274 N N . ASN A 1 162 ? 1.360 -2.275 -25.322 1.00 95.06 162 ASN A N 1
ATOM 1275 C CA . ASN A 1 162 ? 0.518 -2.697 -24.202 1.00 95.06 162 ASN A CA 1
ATOM 1276 C C . ASN A 1 162 ? 1.339 -3.338 -23.081 1.00 95.06 162 ASN A C 1
ATOM 1278 O O . ASN A 1 162 ? 1.072 -3.076 -21.905 1.00 95.06 162 ASN A O 1
ATOM 1282 N N . SER A 1 163 ? 2.362 -4.128 -23.417 1.00 93.62 163 SER A N 1
ATOM 1283 C CA . SER A 1 163 ? 3.289 -4.672 -22.421 1.00 93.62 163 SER A CA 1
ATOM 1284 C C . SER A 1 163 ? 4.016 -3.564 -21.658 1.00 93.62 163 SER A C 1
ATOM 1286 O O . SER A 1 163 ? 4.060 -3.606 -20.425 1.00 93.62 163 SER A O 1
ATOM 1288 N N . TYR A 1 164 ? 4.476 -2.520 -22.356 1.00 95.62 164 TYR A N 1
ATOM 1289 C CA . TYR A 1 164 ? 5.083 -1.345 -21.725 1.00 95.62 164 TYR A CA 1
ATOM 1290 C C . TYR A 1 164 ? 4.116 -0.642 -20.765 1.00 95.62 164 TYR A C 1
ATOM 1292 O O . TYR A 1 164 ? 4.423 -0.473 -19.584 1.00 95.62 164 TYR A O 1
ATOM 1300 N N . ARG A 1 165 ? 2.906 -0.302 -21.233 1.00 96.62 165 ARG A N 1
ATOM 1301 C CA . ARG A 1 165 ? 1.871 0.358 -20.414 1.00 96.62 165 ARG A CA 1
ATOM 1302 C C . ARG A 1 165 ? 1.532 -0.445 -19.163 1.00 96.62 165 ARG A C 1
ATOM 1304 O O . ARG A 1 165 ? 1.426 0.118 -18.075 1.00 96.62 165 ARG A O 1
ATOM 1311 N N . ARG A 1 166 ? 1.406 -1.767 -19.302 1.00 96.44 166 ARG A N 1
ATOM 1312 C CA . ARG A 1 166 ? 1.149 -2.679 -18.183 1.00 96.44 166 ARG A CA 1
ATOM 1313 C C . ARG A 1 166 ? 2.284 -2.640 -17.161 1.00 96.44 166 ARG A C 1
ATOM 1315 O O . ARG A 1 166 ? 2.005 -2.581 -15.968 1.00 96.44 166 ARG A O 1
ATOM 1322 N N . LEU A 1 167 ? 3.544 -2.666 -17.597 1.00 97.06 167 LEU A N 1
ATOM 1323 C CA . LEU A 1 167 ? 4.691 -2.579 -16.688 1.00 97.06 167 LEU A CA 1
ATOM 1324 C C . LEU A 1 167 ? 4.742 -1.235 -15.960 1.00 97.06 167 LEU A C 1
ATOM 1326 O O . LEU A 1 167 ? 4.913 -1.228 -14.743 1.00 97.06 167 LEU A O 1
ATOM 1330 N N . ILE A 1 168 ? 4.519 -0.122 -16.662 1.00 97.50 168 ILE A N 1
ATOM 1331 C CA . ILE A 1 168 ? 4.459 1.206 -16.038 1.00 97.50 168 ILE A CA 1
ATOM 1332 C C . ILE A 1 168 ? 3.334 1.280 -15.006 1.00 97.50 168 ILE A C 1
ATOM 1334 O O . ILE A 1 168 ? 3.580 1.712 -13.886 1.00 97.50 168 ILE A O 1
ATOM 1338 N N . GLY A 1 169 ? 2.130 0.796 -15.326 1.00 97.25 169 GLY A N 1
ATOM 1339 C CA . GLY A 1 169 ? 1.019 0.763 -14.369 1.00 97.25 169 GLY A CA 1
ATOM 1340 C C . GLY A 1 169 ? 1.351 -0.035 -13.103 1.00 97.25 169 GLY A C 1
ATOM 1341 O O . GLY A 1 169 ? 1.037 0.387 -11.992 1.00 97.25 169 GLY A O 1
ATOM 1342 N N . ARG A 1 170 ? 2.057 -1.162 -13.248 1.00 97.31 170 ARG A N 1
ATOM 1343 C CA . ARG A 1 170 ? 2.519 -1.963 -12.105 1.00 97.31 170 ARG A CA 1
ATOM 1344 C C . ARG A 1 170 ? 3.608 -1.270 -11.290 1.00 97.31 170 ARG A C 1
ATOM 1346 O O . ARG A 1 170 ? 3.606 -1.364 -10.066 1.00 97.31 170 ARG A O 1
ATOM 1353 N N . LEU A 1 171 ? 4.528 -0.574 -11.952 1.00 97.69 171 LEU A N 1
ATOM 1354 C CA . LEU A 1 171 ? 5.565 0.210 -11.286 1.00 97.69 171 LEU A CA 1
ATOM 1355 C C . LEU A 1 171 ? 4.972 1.407 -10.540 1.00 97.69 171 LEU A C 1
ATOM 1357 O O . LEU A 1 171 ? 5.370 1.646 -9.407 1.00 97.69 171 LEU A O 1
ATOM 1361 N N . LEU A 1 172 ? 3.979 2.092 -11.114 1.00 96.88 172 LEU A N 1
ATOM 1362 C CA . LEU A 1 172 ? 3.241 3.178 -10.458 1.00 96.88 172 LEU A CA 1
ATOM 1363 C C . LEU A 1 172 ? 2.533 2.714 -9.182 1.00 96.88 172 LEU A C 1
ATOM 1365 O O . LEU A 1 172 ? 2.490 3.453 -8.211 1.00 96.88 172 LEU A O 1
ATOM 1369 N N . TYR A 1 173 ? 2.017 1.486 -9.137 1.00 95.81 173 TYR A N 1
ATOM 1370 C CA . TYR A 1 173 ? 1.478 0.93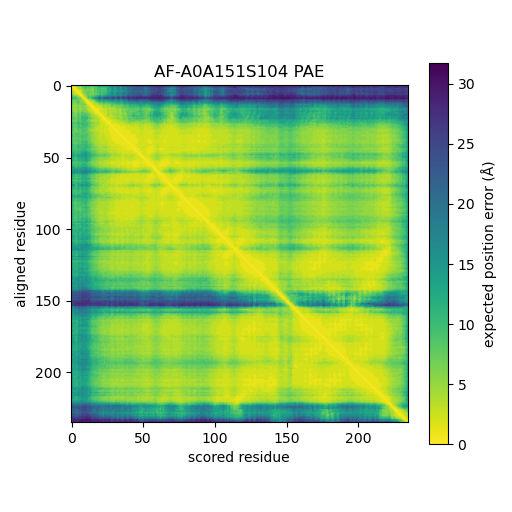6 -7.888 1.00 95.81 173 TYR A CA 1
ATOM 1371 C C . TYR A 1 173 ? 2.573 0.611 -6.853 1.00 95.81 173 TYR A C 1
ATOM 1373 O O . TYR A 1 173 ? 2.330 0.649 -5.650 1.00 95.81 173 TYR A O 1
ATOM 1381 N N . LEU A 1 174 ? 3.791 0.290 -7.297 1.00 96.25 174 LEU A N 1
ATOM 1382 C CA . LEU A 1 174 ? 4.908 0.002 -6.397 1.00 96.25 174 LEU A CA 1
ATOM 1383 C C . LEU A 1 174 ? 5.507 1.278 -5.775 1.00 96.25 174 LEU A C 1
ATOM 1385 O O . LEU A 1 174 ? 6.042 1.219 -4.665 1.00 96.25 174 LEU A O 1
ATOM 1389 N N . THR A 1 175 ? 5.389 2.440 -6.434 1.00 95.62 175 THR A N 1
ATOM 1390 C CA . THR A 1 175 ? 5.887 3.722 -5.892 1.00 95.62 175 THR A CA 1
ATOM 1391 C C . THR A 1 175 ? 5.207 4.115 -4.579 1.00 95.62 175 THR A C 1
ATOM 1393 O O . THR A 1 175 ? 5.781 4.893 -3.823 1.00 95.62 175 THR A O 1
ATOM 1396 N N . THR A 1 176 ? 4.050 3.525 -4.245 1.00 93.06 176 THR A N 1
ATOM 1397 C CA . THR A 1 176 ? 3.375 3.709 -2.950 1.00 93.06 176 THR A CA 1
ATOM 1398 C C . THR A 1 176 ? 4.272 3.354 -1.762 1.00 93.06 176 THR A C 1
ATOM 1400 O O . THR A 1 176 ? 4.180 4.001 -0.723 1.00 93.06 176 THR A O 1
ATOM 1403 N N . THR A 1 177 ? 5.160 2.360 -1.898 1.00 95.56 177 THR A N 1
ATOM 1404 C CA . THR A 1 177 ? 6.158 2.031 -0.859 1.00 95.56 177 THR A CA 1
ATOM 1405 C C . THR A 1 177 ? 7.606 2.263 -1.292 1.00 95.56 177 THR A C 1
ATOM 1407 O O . THR A 1 177 ? 8.486 2.365 -0.438 1.00 95.56 177 THR A O 1
ATOM 1410 N N . ARG A 1 178 ? 7.865 2.378 -2.600 1.00 93.94 178 ARG A N 1
ATOM 1411 C CA . ARG A 1 178 ? 9.193 2.567 -3.202 1.00 93.94 178 ARG A CA 1
ATOM 1412 C C . ARG A 1 178 ? 9.349 3.971 -3.789 1.00 93.94 178 ARG A C 1
ATOM 1414 O O . ARG A 1 178 ? 9.288 4.168 -5.002 1.00 93.94 178 ARG A O 1
ATOM 1421 N N . LEU A 1 179 ? 9.544 4.962 -2.922 1.00 92.25 179 LEU A N 1
ATOM 1422 C CA . LEU A 1 179 ? 9.740 6.355 -3.350 1.00 92.25 179 LEU A CA 1
ATOM 1423 C C . LEU A 1 179 ? 11.057 6.563 -4.121 1.00 92.25 179 LEU A C 1
ATOM 1425 O O . LEU A 1 179 ? 11.144 7.447 -4.966 1.00 92.25 179 LEU A O 1
ATOM 1429 N N . ASP A 1 180 ? 12.045 5.696 -3.900 1.00 93.19 180 ASP A N 1
ATOM 1430 C CA . ASP A 1 180 ? 13.348 5.669 -4.574 1.00 93.19 180 ASP A CA 1
ATOM 1431 C C . ASP A 1 180 ? 13.262 5.472 -6.099 1.00 93.19 180 ASP A C 1
ATOM 1433 O O . ASP A 1 180 ? 14.159 5.888 -6.827 1.00 93.19 180 ASP A O 1
ATOM 1437 N N . ILE A 1 181 ? 12.177 4.873 -6.605 1.00 95.06 181 ILE A N 1
ATOM 1438 C CA . ILE A 1 181 ? 11.940 4.712 -8.050 1.00 95.06 181 ILE A CA 1
ATOM 1439 C C . ILE A 1 181 ? 10.905 5.700 -8.603 1.00 95.06 181 ILE A C 1
ATOM 1441 O O . ILE A 1 181 ? 10.660 5.708 -9.810 1.00 95.06 181 ILE A O 1
ATOM 1445 N N . ALA A 1 182 ? 10.279 6.527 -7.759 1.00 94.25 182 ALA A N 1
ATOM 1446 C CA . ALA A 1 182 ? 9.150 7.365 -8.163 1.00 94.25 182 ALA A CA 1
ATOM 1447 C C . ALA A 1 182 ? 9.515 8.320 -9.306 1.00 94.25 182 ALA A C 1
ATOM 1449 O O . ALA A 1 182 ? 8.768 8.437 -10.275 1.00 94.25 182 ALA A O 1
ATOM 1450 N N . PHE A 1 183 ? 10.696 8.938 -9.233 1.00 92.44 183 PHE A N 1
ATOM 1451 C CA . PHE A 1 183 ? 11.187 9.848 -10.264 1.00 92.44 183 PHE A CA 1
ATOM 1452 C C . PHE A 1 183 ? 11.314 9.172 -11.638 1.00 92.44 183 PHE A C 1
ATOM 1454 O O . PHE A 1 183 ? 10.707 9.625 -12.607 1.00 92.44 183 PHE A O 1
ATOM 1461 N N . VAL A 1 184 ? 12.050 8.058 -11.730 1.00 93.50 184 VAL A N 1
ATOM 1462 C CA . VAL A 1 184 ? 12.263 7.364 -13.013 1.00 93.50 184 VAL A CA 1
ATOM 1463 C C . VAL A 1 184 ? 10.959 6.802 -13.580 1.00 93.50 184 VAL A C 1
ATOM 1465 O O . VAL A 1 184 ? 10.730 6.875 -14.785 1.00 93.50 184 VAL A O 1
ATOM 1468 N N . VAL A 1 185 ? 10.069 6.286 -12.726 1.00 95.50 185 VAL A N 1
ATOM 1469 C CA . VAL A 1 185 ? 8.769 5.757 -13.158 1.00 95.50 185 VAL A CA 1
ATOM 1470 C C . VAL A 1 185 ? 7.888 6.882 -13.704 1.00 95.50 185 VAL A C 1
ATOM 1472 O O . VAL A 1 185 ? 7.244 6.689 -14.735 1.00 95.50 185 VAL A O 1
ATOM 1475 N N . ASN A 1 186 ? 7.909 8.062 -13.077 1.00 93.94 186 ASN A N 1
ATOM 1476 C CA . ASN A 1 186 ? 7.199 9.247 -13.563 1.00 93.94 186 ASN A CA 1
ATOM 1477 C C . ASN A 1 186 ? 7.772 9.797 -14.873 1.00 93.94 186 ASN A C 1
ATOM 1479 O O . ASN A 1 186 ? 7.014 10.286 -15.702 1.00 93.94 186 ASN A O 1
ATOM 1483 N N . GLN A 1 187 ? 9.085 9.716 -15.102 1.00 92.75 187 GLN A N 1
ATOM 1484 C CA . GLN A 1 187 ? 9.647 10.077 -16.407 1.00 92.75 187 GLN A CA 1
ATOM 1485 C C . GLN A 1 187 ? 9.217 9.087 -17.494 1.00 92.75 187 GLN A C 1
ATOM 1487 O O . GLN A 1 187 ? 8.785 9.484 -18.572 1.00 92.75 187 GLN A O 1
ATOM 1492 N N . LEU A 1 188 ? 9.282 7.786 -17.206 1.00 93.75 188 LEU A N 1
ATOM 1493 C CA . LEU A 1 188 ? 8.897 6.749 -18.162 1.00 93.75 188 LEU A CA 1
ATOM 1494 C C . LEU A 1 188 ? 7.393 6.793 -18.488 1.00 93.75 188 LEU A C 1
ATOM 1496 O O . LEU A 1 188 ? 7.003 6.571 -19.632 1.00 93.75 188 LEU A O 1
ATOM 1500 N N . SER A 1 189 ? 6.534 7.160 -17.534 1.00 94.88 189 SER A N 1
ATOM 1501 C CA . SER A 1 189 ? 5.090 7.279 -17.776 1.00 94.88 189 SER A CA 1
ATOM 1502 C C . SER A 1 189 ? 4.706 8.381 -18.776 1.00 94.88 189 SER A C 1
ATOM 1504 O O . SER A 1 189 ? 3.598 8.353 -19.308 1.00 94.88 189 SER A O 1
ATOM 1506 N N . GLN A 1 190 ? 5.613 9.298 -19.122 1.00 93.31 190 GLN A N 1
ATOM 1507 C CA . GLN A 1 190 ? 5.370 10.300 -20.167 1.00 93.31 190 GLN A CA 1
ATOM 1508 C C . GLN A 1 190 ? 5.333 9.683 -21.576 1.00 93.31 190 GLN A C 1
ATOM 1510 O O . GLN A 1 190 ? 4.720 10.240 -22.483 1.00 93.31 190 GLN A O 1
ATOM 1515 N N . PHE A 1 191 ? 5.916 8.494 -21.763 1.00 92.31 191 PHE A N 1
ATOM 1516 C CA . PHE A 1 191 ? 6.051 7.837 -23.068 1.00 92.31 191 PHE A CA 1
ATOM 1517 C C . PHE A 1 191 ? 5.035 6.707 -23.298 1.00 92.31 191 PHE A C 1
ATOM 1519 O O . PHE A 1 191 ? 5.297 5.763 -24.042 1.00 92.31 191 PHE A O 1
ATOM 1526 N N . LEU A 1 192 ? 3.855 6.777 -22.673 1.00 93.62 192 LEU A N 1
ATOM 1527 C CA . LEU A 1 192 ? 2.818 5.741 -22.796 1.00 93.62 192 LEU A CA 1
ATOM 1528 C C . LEU A 1 192 ? 2.174 5.675 -24.189 1.00 93.62 192 LEU A C 1
ATOM 1530 O O . LEU A 1 192 ? 1.675 4.617 -24.579 1.00 93.62 192 LEU A O 1
ATOM 1534 N N . SER A 1 193 ? 2.126 6.783 -24.932 1.00 91.94 193 SER A N 1
ATOM 1535 C CA . SER A 1 193 ? 1.504 6.842 -26.262 1.00 91.94 193 SER A CA 1
ATOM 1536 C C . SER A 1 193 ? 2.369 6.167 -27.326 1.00 91.94 193 SER A C 1
ATOM 1538 O O . SER A 1 193 ? 1.870 5.306 -28.047 1.00 91.94 193 SER A O 1
ATOM 1540 N N . ALA A 1 194 ? 3.656 6.515 -27.365 1.00 90.94 194 ALA A N 1
ATOM 1541 C CA . ALA A 1 194 ? 4.636 6.039 -28.336 1.00 90.94 194 ALA A CA 1
ATOM 1542 C C . ALA A 1 194 ? 5.957 5.642 -27.640 1.00 90.94 194 ALA A C 1
ATOM 1544 O O . ALA A 1 194 ? 6.952 6.369 -27.721 1.00 90.94 194 ALA A O 1
ATOM 1545 N N . PRO A 1 195 ? 5.990 4.508 -26.913 1.00 92.88 195 PRO A N 1
ATOM 1546 C CA . PRO A 1 195 ? 7.219 4.021 -26.304 1.00 92.88 195 PRO A CA 1
ATOM 1547 C C . PRO A 1 195 ? 8.201 3.515 -27.366 1.00 92.88 195 PRO A C 1
ATOM 1549 O O . PRO A 1 195 ? 7.815 3.038 -28.433 1.00 92.88 195 PRO A O 1
ATOM 1552 N N . THR A 1 196 ? 9.490 3.580 -27.045 1.00 92.81 196 THR A N 1
ATOM 1553 C CA . THR A 1 196 ? 10.582 3.115 -27.901 1.00 92.81 196 THR A CA 1
ATOM 1554 C C . THR A 1 196 ? 11.343 1.980 -27.216 1.00 92.81 196 THR A C 1
ATOM 1556 O O . THR A 1 196 ? 11.177 1.732 -26.015 1.00 92.81 196 THR A O 1
ATOM 1559 N N . ASN A 1 197 ? 12.216 1.290 -27.951 1.00 91.25 197 ASN A N 1
ATOM 1560 C CA . ASN A 1 197 ? 13.047 0.224 -27.382 1.00 91.25 197 ASN A CA 1
ATOM 1561 C C . ASN A 1 197 ? 13.949 0.717 -26.236 1.00 91.25 197 ASN A C 1
ATOM 1563 O O . ASN A 1 197 ? 14.195 -0.031 -25.289 1.00 91.25 197 ASN A O 1
ATOM 1567 N N . GLN A 1 198 ? 14.399 1.976 -26.271 1.00 91.31 198 GLN A N 1
ATOM 1568 C CA . GLN A 1 198 ? 15.134 2.581 -25.155 1.00 91.31 198 GLN A CA 1
ATOM 1569 C C . GLN A 1 198 ? 14.265 2.737 -23.904 1.00 91.31 198 GLN A C 1
ATOM 1571 O O . GLN A 1 198 ? 14.718 2.411 -22.807 1.00 91.31 198 GLN A O 1
ATOM 1576 N N . HIS A 1 199 ? 13.006 3.163 -24.050 1.00 92.94 199 HIS A N 1
ATOM 1577 C CA . HIS A 1 199 ? 12.077 3.260 -22.919 1.00 92.94 199 HIS A CA 1
ATOM 1578 C C . HIS A 1 199 ? 11.825 1.883 -22.293 1.00 92.94 199 HIS A C 1
ATOM 1580 O O . HIS A 1 199 ? 11.834 1.748 -21.069 1.00 92.94 199 HIS A O 1
ATOM 1586 N N . GLN A 1 200 ? 11.665 0.845 -23.120 1.00 93.19 200 GLN A N 1
ATOM 1587 C CA . GLN A 1 200 ? 11.526 -0.530 -22.644 1.00 93.19 200 GLN A CA 1
ATOM 1588 C C . GLN A 1 200 ? 12.783 -0.979 -21.882 1.00 93.19 200 GLN A C 1
ATOM 1590 O O . GLN A 1 200 ? 12.679 -1.481 -20.763 1.00 93.19 200 GLN A O 1
ATOM 1595 N N . ALA A 1 201 ? 13.978 -0.751 -22.434 1.00 92.44 201 ALA A N 1
ATOM 1596 C CA . ALA A 1 201 ? 15.239 -1.085 -21.770 1.00 92.44 201 ALA A CA 1
ATOM 1597 C C . ALA A 1 201 ? 15.392 -0.377 -20.410 1.00 92.44 201 ALA A C 1
ATOM 1599 O O . ALA A 1 201 ? 15.805 -1.005 -19.433 1.00 92.44 201 ALA A O 1
ATOM 1600 N N . ALA A 1 202 ? 14.991 0.894 -20.318 1.00 94.00 202 ALA A N 1
ATOM 1601 C CA . ALA A 1 202 ? 14.976 1.647 -19.068 1.00 94.00 202 ALA A CA 1
ATOM 1602 C C . ALA A 1 202 ? 14.007 1.040 -18.035 1.00 94.00 202 ALA A C 1
ATOM 1604 O O . ALA A 1 202 ? 14.389 0.852 -16.882 1.00 94.00 202 ALA A O 1
ATOM 1605 N N . VAL A 1 203 ? 12.799 0.625 -18.440 1.00 95.25 203 VAL A N 1
ATOM 1606 C CA . VAL A 1 203 ? 11.863 -0.108 -17.561 1.00 95.25 203 VAL A CA 1
ATOM 1607 C C . VAL A 1 203 ? 12.484 -1.408 -17.045 1.00 95.25 203 VAL A C 1
ATOM 1609 O O . VAL A 1 203 ? 12.421 -1.692 -15.848 1.00 95.25 203 VAL A O 1
ATOM 1612 N N . HIS A 1 204 ? 13.137 -2.191 -17.911 1.00 95.00 204 HIS A N 1
ATOM 1613 C CA . HIS A 1 204 ? 13.849 -3.398 -17.478 1.00 95.00 204 HIS A CA 1
ATOM 1614 C C . HIS A 1 204 ? 14.988 -3.073 -16.504 1.00 95.00 204 HIS A C 1
ATOM 1616 O O . HIS A 1 204 ? 15.237 -3.851 -15.582 1.00 95.00 204 HIS A O 1
ATOM 1622 N N . ASN A 1 205 ? 15.656 -1.925 -16.647 1.00 95.50 205 ASN A N 1
ATOM 1623 C CA . ASN A 1 205 ? 16.650 -1.477 -15.679 1.00 95.50 205 ASN A CA 1
ATOM 1624 C C . ASN A 1 205 ? 16.043 -1.210 -14.295 1.00 95.50 205 ASN A C 1
ATOM 1626 O O . ASN A 1 205 ? 16.572 -1.712 -13.305 1.00 95.50 205 ASN A O 1
ATOM 1630 N N . VAL A 1 206 ? 14.896 -0.528 -14.228 1.00 96.69 206 VAL A N 1
ATOM 1631 C CA . VAL A 1 206 ? 14.157 -0.314 -12.970 1.00 96.69 206 VAL A CA 1
ATOM 1632 C C . VAL A 1 206 ? 13.790 -1.650 -12.318 1.00 96.69 206 VAL A C 1
ATOM 1634 O O . VAL A 1 206 ? 13.975 -1.830 -11.116 1.00 96.69 206 VAL A O 1
ATOM 1637 N N . LEU A 1 207 ? 13.334 -2.631 -13.101 1.00 97.19 207 LEU A N 1
ATOM 1638 C CA . LEU A 1 207 ? 13.035 -3.973 -12.592 1.00 97.19 207 LEU A CA 1
ATOM 1639 C C . LEU A 1 207 ? 14.292 -4.676 -12.048 1.00 97.19 207 LEU A C 1
ATOM 1641 O O . LEU A 1 207 ? 14.257 -5.236 -10.951 1.00 97.19 207 LEU A O 1
ATOM 1645 N N . ARG A 1 208 ? 15.430 -4.594 -12.749 1.00 96.81 208 ARG A N 1
ATOM 1646 C CA . ARG A 1 208 ? 16.722 -5.100 -12.244 1.00 96.81 208 ARG A CA 1
ATOM 1647 C C . ARG A 1 208 ? 17.152 -4.399 -10.954 1.00 96.81 208 ARG A C 1
ATOM 1649 O O . ARG A 1 208 ? 17.724 -5.042 -10.079 1.00 96.81 208 ARG A O 1
ATOM 1656 N N . TYR A 1 209 ? 16.872 -3.111 -10.807 1.00 97.12 209 TYR A N 1
ATOM 1657 C CA . TYR A 1 209 ? 17.146 -2.376 -9.574 1.00 97.12 209 TYR A CA 1
ATOM 1658 C C . TYR A 1 209 ? 16.258 -2.862 -8.416 1.00 97.12 209 TYR A C 1
ATOM 1660 O O . TYR A 1 209 ? 16.755 -3.201 -7.342 1.00 97.12 209 TYR A O 1
ATOM 1668 N N . ILE A 1 210 ? 14.950 -3.027 -8.649 1.00 96.94 210 ILE A N 1
ATOM 1669 C CA . ILE A 1 210 ? 14.006 -3.587 -7.663 1.00 96.94 210 ILE A CA 1
ATOM 1670 C C . ILE A 1 210 ? 14.443 -4.984 -7.205 1.00 96.94 210 ILE A C 1
ATOM 1672 O O . ILE A 1 210 ? 14.321 -5.308 -6.022 1.00 96.94 210 ILE A O 1
ATOM 1676 N N . LYS A 1 211 ? 14.988 -5.803 -8.115 1.00 96.75 211 LYS A N 1
ATOM 1677 C CA . LYS A 1 211 ? 15.516 -7.138 -7.805 1.00 96.75 211 LYS A CA 1
ATOM 1678 C C . LYS A 1 211 ? 16.636 -7.114 -6.758 1.00 96.75 211 LYS A C 1
ATOM 1680 O O . LYS A 1 211 ? 16.734 -8.076 -5.994 1.00 96.75 211 LYS A O 1
ATOM 1685 N N . GLY A 1 212 ? 17.438 -6.050 -6.689 1.00 95.81 212 GLY A N 1
ATOM 1686 C CA . GLY A 1 212 ? 18.488 -5.896 -5.677 1.00 95.81 212 GLY A CA 1
ATOM 1687 C C . GLY A 1 212 ? 17.937 -5.780 -4.253 1.00 95.81 212 GLY A C 1
ATOM 1688 O O . GLY A 1 212 ? 18.524 -6.313 -3.315 1.00 95.81 212 GLY A O 1
ATOM 1689 N N . SER A 1 213 ? 16.770 -5.152 -4.087 1.00 95.19 213 SER A N 1
ATOM 1690 C CA . SER A 1 213 ? 16.152 -4.906 -2.778 1.00 95.19 213 SER A CA 1
ATOM 1691 C C . SER A 1 213 ? 14.618 -5.074 -2.790 1.00 95.19 213 SER A C 1
ATOM 1693 O O . SER A 1 213 ? 13.873 -4.122 -2.547 1.00 95.19 213 SER A O 1
ATOM 1695 N N . PRO A 1 214 ? 14.075 -6.296 -2.983 1.00 94.50 214 PRO A N 1
ATOM 1696 C CA . PRO A 1 214 ? 12.625 -6.491 -3.131 1.00 94.50 214 PRO A CA 1
ATOM 1697 C C . PRO A 1 214 ? 11.805 -6.132 -1.884 1.00 94.50 214 PRO A C 1
ATOM 1699 O O . PRO A 1 214 ? 10.603 -5.916 -1.986 1.00 94.50 214 PRO A O 1
ATOM 1702 N N . ARG A 1 215 ? 12.445 -6.103 -0.704 1.00 93.31 215 ARG A N 1
ATOM 1703 C CA . ARG A 1 215 ? 11.832 -5.751 0.591 1.00 93.31 215 ARG A CA 1
ATOM 1704 C C . ARG A 1 215 ? 11.949 -4.257 0.926 1.00 93.31 215 ARG A C 1
ATOM 1706 O O . ARG A 1 215 ? 11.469 -3.846 1.977 1.00 93.31 215 ARG A O 1
ATOM 1713 N N . CYS A 1 216 ? 12.605 -3.457 0.084 1.00 93.75 216 CYS A N 1
ATOM 1714 C CA . CYS A 1 216 ? 12.669 -2.013 0.296 1.00 93.75 216 CYS A CA 1
ATOM 1715 C C . CYS A 1 216 ? 11.243 -1.434 0.380 1.00 93.75 216 CYS A C 1
ATOM 1717 O O . CYS A 1 216 ? 10.332 -1.913 -0.300 1.00 93.75 216 CYS A O 1
ATOM 1719 N N . GLY A 1 217 ? 11.049 -0.467 1.272 1.00 93.75 217 GLY A N 1
ATOM 1720 C CA . GLY A 1 217 ? 9.745 0.069 1.634 1.00 93.75 217 GLY A CA 1
ATOM 1721 C C . GLY A 1 217 ? 9.874 1.227 2.620 1.00 93.75 217 GLY A C 1
ATOM 1722 O O . GLY A 1 217 ? 10.974 1.709 2.892 1.00 93.75 217 GLY A O 1
ATOM 1723 N N . LEU A 1 218 ? 8.749 1.636 3.194 1.00 94.75 218 LEU A N 1
ATOM 1724 C CA . LEU A 1 218 ? 8.662 2.730 4.154 1.00 94.75 218 LEU A CA 1
ATOM 1725 C C . LEU A 1 218 ? 9.068 2.252 5.550 1.00 94.75 218 LEU A C 1
ATOM 1727 O O . LEU A 1 218 ? 8.623 1.197 6.011 1.00 94.75 218 LEU A O 1
ATOM 1731 N N . PHE A 1 219 ? 9.896 3.044 6.226 1.00 92.38 219 PHE A N 1
ATOM 1732 C CA . PHE A 1 219 ? 10.390 2.776 7.572 1.00 92.38 219 PHE A CA 1
ATOM 1733 C C . PHE A 1 219 ? 9.875 3.842 8.542 1.00 92.38 219 PHE A C 1
ATOM 1735 O O . PHE A 1 219 ? 10.112 5.032 8.351 1.00 92.38 219 PHE A O 1
ATOM 1742 N N . TYR A 1 220 ? 9.203 3.400 9.600 1.00 90.94 220 TYR A N 1
ATOM 1743 C CA . TYR A 1 220 ? 8.634 4.250 10.639 1.00 90.94 220 TYR A CA 1
ATOM 1744 C C . TYR A 1 220 ? 9.250 3.870 11.990 1.00 90.94 220 TYR A C 1
ATOM 1746 O O . TYR A 1 220 ? 8.884 2.831 12.546 1.00 90.94 220 TYR A O 1
ATOM 1754 N N . PRO A 1 221 ? 10.199 4.649 12.532 1.00 91.38 221 PRO A N 1
ATOM 1755 C CA . PRO A 1 221 ? 10.788 4.354 13.834 1.00 91.38 221 PRO A CA 1
ATOM 1756 C C . PRO A 1 221 ? 9.778 4.598 14.965 1.00 91.38 221 PRO A C 1
ATOM 1758 O O . PRO A 1 221 ? 8.926 5.480 14.866 1.00 91.38 221 PRO A O 1
ATOM 1761 N N . SER A 1 222 ? 9.881 3.834 16.057 1.00 87.56 222 SER A N 1
ATOM 1762 C CA . SER A 1 222 ? 9.047 4.037 17.253 1.00 87.56 222 SER A CA 1
ATOM 1763 C C . SER A 1 222 ? 9.450 5.282 18.046 1.00 87.56 222 SER A C 1
ATOM 1765 O O . SER A 1 222 ? 8.608 5.904 18.686 1.00 87.56 222 SER A O 1
ATOM 1767 N N . SER A 1 223 ? 10.726 5.666 17.964 1.00 86.19 223 SER A N 1
ATOM 1768 C CA . SER A 1 223 ? 11.243 6.946 18.445 1.00 86.19 223 SER A CA 1
ATOM 1769 C C . SER A 1 223 ? 11.406 7.898 17.265 1.00 86.19 223 SER A C 1
ATOM 1771 O O . SER A 1 223 ? 12.129 7.597 16.315 1.00 86.19 223 SER A O 1
ATOM 1773 N N . ASN A 1 224 ? 10.740 9.048 17.319 1.00 78.75 224 ASN A N 1
ATOM 1774 C CA . ASN A 1 224 ? 10.884 10.109 16.333 1.00 78.75 224 ASN A CA 1
ATOM 1775 C C . ASN A 1 224 ? 11.092 11.439 17.066 1.00 78.75 224 ASN A C 1
ATOM 1777 O O . ASN A 1 224 ? 10.406 11.731 18.040 1.00 78.75 224 ASN A O 1
ATOM 1781 N N . THR A 1 225 ? 12.023 12.260 16.585 1.00 78.25 225 THR A N 1
ATOM 1782 C CA . THR A 1 225 ? 12.258 13.613 17.113 1.00 78.25 225 THR A CA 1
ATOM 1783 C C . THR A 1 225 ? 11.176 14.612 16.685 1.00 78.25 225 THR A C 1
ATOM 1785 O O . THR A 1 225 ? 11.260 15.783 17.043 1.00 78.25 225 THR A O 1
ATOM 1788 N N . HIS A 1 226 ? 10.184 14.163 15.902 1.00 78.62 226 HIS A N 1
ATOM 1789 C CA . HIS A 1 226 ? 9.143 14.975 15.264 1.00 78.62 226 HIS A CA 1
ATOM 1790 C C . HIS A 1 226 ? 9.706 16.102 14.381 1.00 78.62 226 HIS A C 1
ATOM 1792 O O . HIS A 1 226 ? 9.006 17.061 14.063 1.00 78.62 226 HIS A O 1
ATOM 1798 N N . LYS A 1 227 ? 10.968 15.978 13.950 1.00 80.62 227 LYS A N 1
ATOM 1799 C CA . LYS A 1 227 ? 11.609 16.901 13.015 1.00 80.62 227 LYS A CA 1
ATOM 1800 C C . LYS A 1 227 ? 11.360 16.428 11.589 1.00 80.62 227 LYS A C 1
ATOM 1802 O O . LYS A 1 227 ? 11.659 15.287 11.246 1.00 80.62 227 LYS A O 1
ATOM 1807 N N . LEU A 1 228 ? 10.827 17.317 10.758 1.00 78.69 228 LEU A N 1
ATOM 1808 C CA . LEU A 1 228 ? 10.732 17.083 9.324 1.00 78.69 228 LEU A CA 1
ATOM 1809 C C . LEU A 1 228 ? 12.119 17.286 8.707 1.00 78.69 228 LEU A C 1
ATOM 1811 O O . LEU A 1 228 ? 12.648 18.396 8.715 1.00 78.69 228 LEU A O 1
ATOM 1815 N N . THR A 1 229 ? 12.709 16.218 8.180 1.00 77.75 229 THR A N 1
ATOM 1816 C CA . THR A 1 229 ? 13.948 16.292 7.401 1.00 77.75 229 THR A CA 1
ATOM 1817 C C . THR A 1 229 ? 13.596 16.191 5.926 1.00 77.75 229 THR A C 1
ATOM 1819 O O . THR A 1 229 ? 12.916 15.254 5.513 1.00 77.75 229 THR A O 1
ATOM 1822 N N . THR A 1 230 ? 14.043 17.165 5.139 1.00 75.94 230 THR A N 1
ATOM 1823 C CA . THR A 1 230 ? 13.907 17.152 3.682 1.00 75.94 230 THR A CA 1
ATOM 1824 C C . THR A 1 230 ? 15.293 17.031 3.068 1.00 75.94 230 THR A C 1
ATOM 1826 O O . THR A 1 230 ? 16.252 17.627 3.555 1.00 75.94 230 THR A O 1
ATOM 1829 N N . TYR A 1 231 ? 15.396 16.216 2.026 1.00 74.88 231 TYR A N 1
ATOM 1830 C CA . TYR A 1 231 ? 16.599 16.084 1.218 1.00 74.88 231 TYR A CA 1
ATOM 1831 C C . TYR A 1 231 ? 16.260 16.656 -0.152 1.00 74.88 231 TYR A C 1
ATOM 1833 O O . TYR A 1 231 ? 15.261 16.255 -0.750 1.00 74.88 231 TYR A O 1
ATOM 1841 N N . ASN A 1 232 ? 17.048 17.624 -0.607 1.00 69.62 232 ASN A N 1
ATOM 1842 C CA . ASN A 1 232 ? 16.964 18.153 -1.959 1.00 69.62 232 ASN A CA 1
ATOM 1843 C C . ASN A 1 232 ? 18.230 17.718 -2.688 1.00 69.62 232 ASN A C 1
ATOM 1845 O O . ASN A 1 232 ? 19.329 17.979 -2.203 1.00 69.62 232 ASN A O 1
ATOM 1849 N N . ASP A 1 233 ? 18.053 17.030 -3.806 1.00 61.47 233 ASP A N 1
ATOM 1850 C CA . ASP A 1 233 ? 19.137 16.638 -4.691 1.00 61.47 233 ASP A CA 1
ATOM 1851 C C . ASP A 1 233 ? 18.865 17.294 -6.044 1.00 61.47 233 ASP A C 1
ATOM 1853 O O . ASP A 1 233 ? 17.846 17.026 -6.687 1.00 61.47 233 ASP A O 1
ATOM 1857 N N . SER A 1 234 ? 19.726 18.233 -6.420 1.00 40.28 234 SER A N 1
ATOM 1858 C CA . SER A 1 234 ? 19.671 18.917 -7.705 1.00 4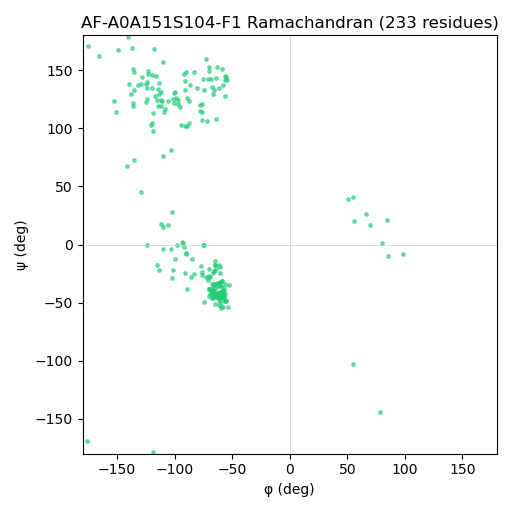0.28 234 SER A CA 1
ATOM 1859 C C . SER A 1 234 ? 20.488 18.115 -8.713 1.00 40.28 234 SER A C 1
ATOM 1861 O O . SER A 1 234 ? 21.717 18.199 -8.699 1.00 40.28 234 SER A O 1
ATOM 1863 N N . ASN A 1 235 ? 19.799 17.358 -9.571 1.00 44.97 235 ASN A N 1
ATOM 1864 C CA . ASN A 1 235 ? 20.367 16.855 -10.827 1.00 44.97 235 ASN A CA 1
ATOM 1865 C C . ASN A 1 235 ? 20.296 17.925 -11.918 1.00 44.97 235 ASN A C 1
ATOM 1867 O O . ASN A 1 235 ? 19.247 18.606 -11.996 1.00 44.97 235 ASN A O 1
#